Protein AF-A0A917AGS8-F1 (afdb_monomer)

Organism: NCBI:txid1387277

Foldseek 3Di:
DDQVVLLVVLVVVLLVLLQVLQVVCVVVQWHQDPVSFKIWHQLAVQKIKIKGQDWDRDTPQKTKRAFIKIFMGGNLLQVLCCVLPVGGKGDFFMDGLCLLLVDPPDPDPPSNVLPVQRIQIEGCDDDPPADVVNRYHHSVCVSVVVVVSVVVSSVCLVVQFDSPHSLRRLVSQDLDDDVSPNTGDTPQDNLSSNQLSVLLNVPLCSLVVNCVVCVPPQDDSNVVSSVSCNVCSVVSNVSSVVD

Secondary structure (DSSP, 8-state):
--HHHHHHHHHHHHHHHHHHTHHHHHHTT-EE-TTSS-EEEEEETTEEEEEEEEEEE-GGGEEEEEEEEEEEEEHHHHHHHHHHHSS----EEEEEHHHHTT-TT-S-HHHHHHH-SSEEEEESS--TT-SGGGTEEEGGGHHHHHHHHHHHHHHHHHHHS--SSHHHHHHHS-SS--TT-TT---SS-HHHHHHHHHHHTT-TTHHHHHHHH-TTT--HHHHHHHHHHHHHHHHHGGGGGG-

Nearest PDB structures (foldseek):
  2x2f-assembly1_D  TM=1.899E-01  e=6.575E+00  Homo sapiens

Radius of gyration: 19.8 Å; Cα contacts (8 Å, |Δi|>4): 370; chains: 1; bounding box: 48×36×55 Å

pLDDT: mean 77.98, std 14.67, range [43.72, 96.56]

Solvent-accessible surface area (backbone atoms only — not comparable to full-atom values): 13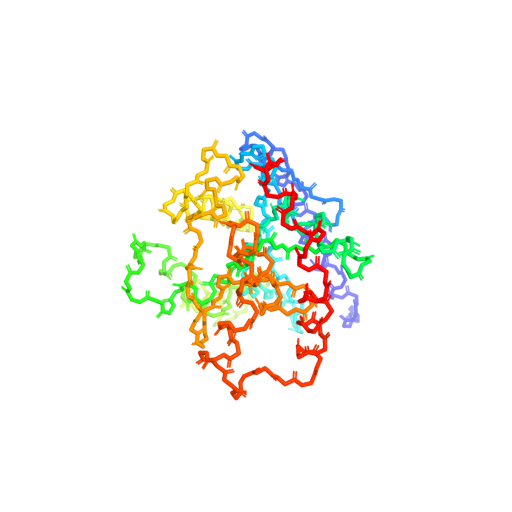338 Å² total; per-residue (Å²): 131,56,75,70,57,54,56,53,48,53,52,50,49,53,37,48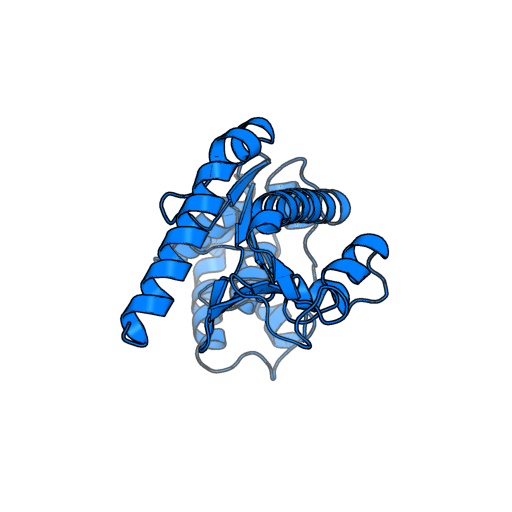,54,47,49,68,40,38,67,64,38,42,78,75,60,31,44,68,39,93,88,37,54,39,36,35,31,74,68,32,75,57,27,33,40,34,41,35,66,36,78,42,83,49,83,93,64,39,33,31,35,38,55,36,34,38,39,28,31,30,51,62,54,21,48,49,36,28,71,75,70,72,42,73,45,59,11,42,28,26,46,41,50,57,58,59,56,72,46,89,83,61,94,44,74,76,60,34,68,76,48,62,52,79,43,44,28,35,30,86,65,97,46,94,95,61,38,68,92,77,34,27,40,55,54,86,50,46,62,58,51,54,51,51,49,54,52,49,54,50,49,52,50,64,73,68,35,42,57,88,33,41,45,45,31,60,65,49,46,79,95,68,86,60,94,83,59,49,63,35,22,38,88,85,36,36,68,51,26,46,30,53,47,38,23,45,71,70,38,77,60,33,60,61,50,53,42,70,77,37,65,89,74,58,51,76,71,56,39,57,53,45,53,54,46,60,76,41,38,82,76,47,41,70,54,29,82,79,72

Sequence (243 aa):
MGHSQRNNHLKTEILAITAATAPRAAEEGWRLRKSGTRFSRDLCPGVTLHVEPRFIFQHQGLICLTAPVAPVESRAVGRVLKQVFGTSGIGPVCHDFNVINADPDRRSPGLKARFDASSVHFIDMEVPGYDDSNGHYQTETLPDYLAELRKTALTVMQEDYDLSSEAAFLRSLPTRRTPGDAYYGNPHTAHVSFAVTRILCGETDAVARLRADHPDWIGGQAAKLLDRLEAAAPEVAPLADGA

Structure (mmCIF, N/CA/C/O backbone):
data_AF-A0A917AGS8-F1
#
_entry.id   AF-A0A917AGS8-F1
#
loop_
_atom_site.group_PDB
_atom_site.id
_atom_site.type_symbol
_atom_site.label_atom_id
_atom_site.label_alt_id
_atom_site.label_comp_id
_atom_site.label_asym_id
_atom_site.label_entity_id
_atom_site.label_seq_id
_atom_site.pdbx_PDB_ins_code
_atom_site.Cartn_x
_atom_site.Cartn_y
_atom_site.Cartn_z
_atom_site.occupancy
_atom_site.B_iso_or_equiv
_atom_site.auth_seq_id
_atom_site.auth_comp_id
_atom_site.auth_asym_id
_atom_site.auth_atom_id
_atom_site.pdbx_PDB_model_num
ATOM 1 N N . MET A 1 1 ? 29.054 -19.445 -17.769 1.00 52.00 1 MET A N 1
ATOM 2 C CA . MET A 1 1 ? 28.645 -18.739 -16.531 1.00 52.00 1 MET A CA 1
ATOM 3 C C . MET A 1 1 ? 27.846 -19.691 -15.656 1.00 52.00 1 MET A C 1
ATOM 5 O O . MET A 1 1 ? 26.980 -20.379 -16.183 1.00 52.00 1 MET A O 1
ATOM 9 N N . GLY A 1 2 ? 28.144 -19.769 -14.357 1.00 57.72 2 GLY A N 1
ATOM 10 C CA . GLY A 1 2 ? 27.372 -20.598 -13.420 1.00 57.72 2 GLY A CA 1
ATOM 11 C C . GLY A 1 2 ? 25.960 -20.042 -13.178 1.00 57.72 2 GLY A C 1
ATOM 12 O O . GLY A 1 2 ? 25.721 -18.852 -13.372 1.00 57.72 2 GLY A O 1
ATOM 13 N N . HIS A 1 3 ? 25.022 -20.882 -12.726 1.00 55.16 3 HIS A N 1
ATOM 14 C CA . HIS A 1 3 ? 23.608 -20.506 -12.526 1.00 55.16 3 HIS A CA 1
ATOM 15 C C . HIS A 1 3 ? 23.432 -19.306 -11.575 1.00 55.16 3 HIS A C 1
ATOM 17 O O . HIS A 1 3 ? 22.676 -18.382 -11.861 1.00 55.16 3 HIS A O 1
ATOM 23 N N . SER A 1 4 ? 24.199 -19.278 -10.482 1.00 59.97 4 SER A N 1
ATOM 24 C CA . SER A 1 4 ? 24.205 -18.177 -9.507 1.00 59.97 4 SER A CA 1
ATOM 25 C C . SER A 1 4 ? 24.721 -16.855 -10.101 1.00 59.97 4 SER A C 1
ATOM 27 O O . SER A 1 4 ? 24.203 -15.782 -9.798 1.00 59.97 4 SER A O 1
ATOM 29 N N . GLN A 1 5 ? 25.693 -16.915 -11.018 1.00 63.84 5 GLN A N 1
ATOM 30 C CA . GLN A 1 5 ? 26.255 -15.719 -11.655 1.00 63.84 5 GLN A CA 1
ATOM 31 C C . GLN A 1 5 ? 25.260 -15.050 -12.614 1.00 63.84 5 GLN A C 1
ATOM 33 O O . GLN A 1 5 ? 25.188 -13.825 -12.638 1.00 63.84 5 GLN A O 1
ATOM 38 N N . ARG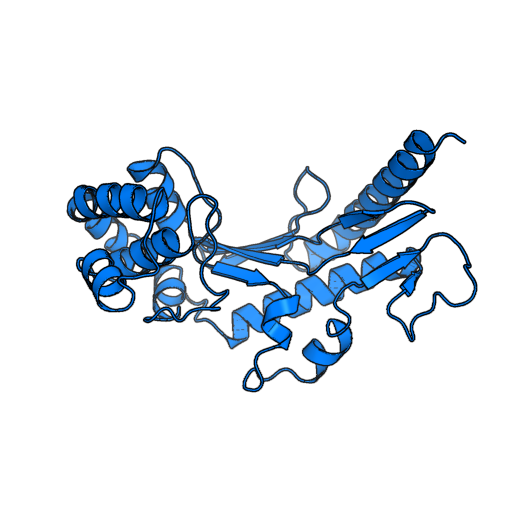 A 1 6 ? 24.459 -15.833 -13.352 1.00 64.88 6 ARG A N 1
ATOM 39 C CA . ARG A 1 6 ? 23.447 -15.301 -14.284 1.00 64.88 6 ARG A CA 1
ATOM 40 C C . ARG A 1 6 ? 22.292 -14.607 -13.547 1.00 64.88 6 ARG A C 1
ATOM 42 O O . ARG A 1 6 ? 21.919 -13.501 -13.917 1.00 64.88 6 ARG A O 1
ATOM 49 N N . ASN A 1 7 ? 21.798 -15.187 -12.451 1.00 66.56 7 ASN A N 1
ATOM 50 C CA . ASN A 1 7 ? 20.740 -14.561 -11.645 1.00 66.56 7 ASN A CA 1
ATOM 51 C C . ASN A 1 7 ? 21.203 -13.258 -10.973 1.00 66.56 7 ASN A C 1
ATOM 53 O O . ASN A 1 7 ? 20.442 -12.295 -10.888 1.00 66.56 7 ASN A O 1
ATOM 57 N N . ASN A 1 8 ? 22.456 -13.206 -10.512 1.00 72.12 8 ASN A N 1
ATOM 58 C CA . ASN A 1 8 ? 23.020 -11.987 -9.931 1.00 72.12 8 ASN A CA 1
ATOM 59 C C . ASN A 1 8 ? 23.182 -10.866 -10.967 1.00 72.12 8 ASN A C 1
ATOM 61 O O . ASN A 1 8 ? 22.979 -9.700 -10.628 1.00 72.12 8 ASN A O 1
ATOM 65 N N . HIS A 1 9 ? 23.516 -11.210 -12.213 1.00 72.62 9 HIS A N 1
ATOM 66 C CA . HIS A 1 9 ? 23.618 -10.244 -13.304 1.00 72.62 9 HIS A CA 1
ATOM 67 C C . HIS A 1 9 ? 22.263 -9.589 -13.602 1.00 72.62 9 HIS A C 1
ATOM 69 O O . HIS A 1 9 ? 22.144 -8.374 -13.476 1.00 72.62 9 HIS A O 1
ATOM 75 N N . LEU A 1 10 ? 21.224 -10.396 -13.828 1.00 70.75 10 LEU A N 1
ATOM 76 C CA . LEU A 1 10 ? 19.862 -9.920 -14.109 1.00 70.75 10 LEU A CA 1
ATOM 77 C C . LEU A 1 10 ? 19.273 -9.094 -12.966 1.00 70.75 10 LEU A C 1
ATOM 79 O O . LEU A 1 10 ? 18.648 -8.059 -13.176 1.00 70.75 10 LEU A O 1
ATOM 83 N N . LYS A 1 11 ? 19.515 -9.507 -11.717 1.00 77.44 11 LYS A N 1
ATOM 84 C CA . LYS A 1 11 ? 19.134 -8.700 -10.554 1.00 77.44 11 LYS A CA 1
ATOM 85 C C . LYS A 1 11 ? 19.811 -7.332 -10.568 1.00 77.44 11 LYS A C 1
ATOM 87 O O . LYS A 1 11 ? 19.173 -6.337 -10.240 1.00 77.44 11 LYS A O 1
ATOM 92 N N . THR A 1 12 ? 21.096 -7.285 -10.904 1.00 80.31 12 THR A N 1
ATOM 93 C CA . THR A 1 12 ? 21.855 -6.029 -10.956 1.00 80.31 12 THR A CA 1
ATOM 94 C C . THR A 1 12 ? 21.321 -5.121 -12.056 1.00 80.31 12 THR A C 1
ATOM 96 O O . THR A 1 12 ? 21.114 -3.937 -11.811 1.00 80.31 12 THR A O 1
ATOM 99 N N . GLU A 1 13 ? 21.037 -5.680 -13.227 1.00 79.75 13 GLU A N 1
ATOM 100 C CA . GLU A 1 13 ? 20.476 -4.958 -14.365 1.00 79.75 13 GLU A CA 1
ATOM 101 C C . GLU A 1 13 ? 19.093 -4.376 -14.056 1.00 79.75 13 GLU A C 1
ATOM 103 O O . GLU A 1 13 ? 18.880 -3.181 -14.225 1.00 79.75 13 GLU A O 1
ATOM 108 N N . ILE A 1 14 ? 18.180 -5.165 -13.489 1.00 79.81 14 ILE A N 1
ATOM 109 C CA . ILE A 1 14 ? 16.837 -4.690 -13.125 1.00 79.81 14 ILE A CA 1
ATOM 110 C C . ILE A 1 14 ? 16.883 -3.580 -12.082 1.00 79.81 14 ILE A C 1
ATOM 112 O O . ILE A 1 14 ? 16.142 -2.598 -12.176 1.00 79.81 14 ILE A O 1
ATOM 116 N N . LEU A 1 15 ? 17.763 -3.707 -11.089 1.00 84.00 15 LEU A N 1
ATOM 117 C CA . LEU A 1 15 ? 17.975 -2.645 -10.111 1.00 84.00 15 LEU A CA 1
ATOM 118 C C . LEU A 1 15 ? 18.579 -1.398 -10.766 1.00 84.00 15 LEU A C 1
ATOM 120 O O . LEU A 1 15 ? 18.202 -0.293 -10.385 1.00 84.00 15 LEU A O 1
ATOM 124 N N . ALA A 1 16 ? 19.463 -1.556 -11.754 1.00 86.00 16 ALA A N 1
ATOM 125 C CA . ALA A 1 16 ? 20.036 -0.445 -12.507 1.00 86.00 16 ALA A CA 1
ATOM 126 C C . ALA A 1 16 ? 18.982 0.262 -13.372 1.00 86.00 16 ALA A C 1
ATOM 128 O O . ALA A 1 16 ? 18.874 1.483 -13.292 1.00 86.00 16 ALA A O 1
ATOM 129 N N . ILE A 1 17 ? 18.154 -0.480 -14.115 1.00 85.88 17 ILE A N 1
ATOM 130 C CA . ILE A 1 17 ? 17.040 0.066 -14.906 1.00 85.88 17 ILE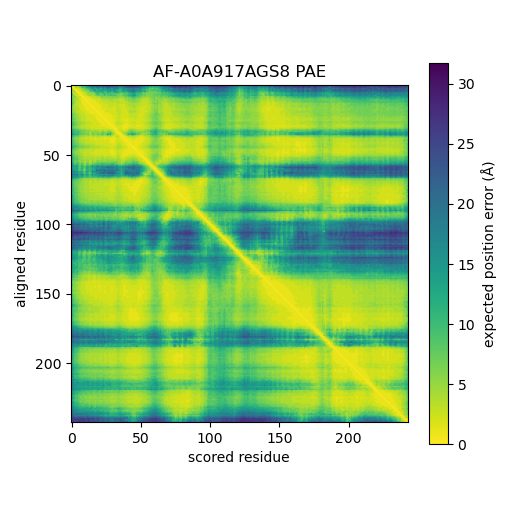 A CA 1
ATOM 131 C C . ILE A 1 17 ? 16.054 0.788 -13.984 1.00 85.88 17 ILE A C 1
ATOM 133 O O . ILE A 1 17 ? 15.714 1.946 -14.221 1.00 85.88 17 ILE A O 1
ATOM 137 N N . THR A 1 18 ? 15.642 0.152 -12.882 1.00 87.81 18 THR A N 1
ATOM 138 C CA . THR A 1 18 ? 14.713 0.765 -11.919 1.00 87.81 18 THR A CA 1
ATOM 139 C C . THR A 1 18 ? 15.307 2.040 -11.320 1.00 87.81 18 THR A C 1
ATOM 141 O O . THR A 1 18 ? 14.628 3.066 -11.269 1.00 87.81 18 THR A O 1
ATOM 144 N N . ALA A 1 19 ? 16.583 2.021 -10.923 1.00 88.69 19 ALA A N 1
ATOM 145 C CA . ALA A 1 19 ? 17.282 3.205 -10.429 1.00 88.69 19 ALA A CA 1
ATOM 146 C C . ALA A 1 19 ? 17.384 4.312 -11.488 1.00 88.69 19 ALA A C 1
ATOM 148 O O . ALA A 1 19 ? 17.202 5.482 -11.156 1.00 88.69 19 ALA A O 1
ATOM 149 N N . ALA A 1 20 ? 17.600 3.959 -12.757 1.00 90.06 20 ALA A N 1
ATOM 150 C CA . ALA A 1 20 ? 17.639 4.909 -13.864 1.00 90.06 20 ALA A CA 1
ATOM 151 C C . ALA A 1 20 ? 16.291 5.618 -14.085 1.00 90.06 20 ALA A C 1
ATOM 153 O O . ALA A 1 20 ? 16.273 6.740 -14.583 1.00 90.06 20 ALA A O 1
ATOM 154 N N . THR A 1 21 ? 15.167 5.033 -13.649 1.00 89.81 21 THR A N 1
ATOM 155 C CA . THR A 1 21 ? 13.855 5.709 -13.688 1.00 89.81 21 THR A CA 1
ATOM 156 C C . THR A 1 21 ? 13.654 6.762 -12.593 1.00 89.81 21 THR A C 1
ATOM 158 O O . THR A 1 21 ? 12.681 7.514 -12.653 1.00 89.81 21 THR A O 1
ATOM 161 N N . ALA A 1 22 ? 14.543 6.846 -11.594 1.00 90.75 22 ALA A N 1
ATOM 162 C CA . ALA A 1 22 ? 14.358 7.717 -10.433 1.00 90.75 22 ALA A CA 1
ATOM 163 C C . ALA A 1 22 ? 14.159 9.209 -10.774 1.00 90.75 22 ALA A C 1
ATOM 165 O O . ALA A 1 22 ? 13.287 9.810 -10.149 1.00 90.75 22 ALA A O 1
ATOM 166 N N . PRO A 1 23 ? 14.878 9.817 -11.744 1.00 94.31 23 PRO A N 1
ATOM 167 C CA . PRO A 1 23 ? 14.649 11.214 -12.120 1.00 94.31 23 PRO A CA 1
ATOM 168 C C . PRO A 1 23 ? 13.228 11.460 -12.645 1.00 94.31 23 PRO A C 1
ATOM 170 O O . PRO A 1 23 ? 12.521 12.309 -12.109 1.00 94.31 23 PRO A O 1
ATOM 173 N N . ARG A 1 24 ? 12.763 10.645 -13.603 1.00 93.00 24 ARG A N 1
ATOM 174 C CA . ARG A 1 24 ? 11.391 10.715 -14.140 1.00 93.00 24 ARG A CA 1
ATOM 175 C C . ARG A 1 24 ? 10.346 10.481 -13.047 1.00 93.00 24 ARG A C 1
ATOM 177 O O . ARG A 1 24 ? 9.364 11.204 -12.949 1.00 93.00 24 ARG A O 1
ATOM 184 N N . ALA A 1 25 ? 10.574 9.496 -12.179 1.00 93.06 25 ALA A N 1
ATOM 185 C CA . ALA A 1 25 ? 9.686 9.240 -11.050 1.00 93.06 25 ALA A CA 1
ATOM 186 C C . ALA A 1 25 ? 9.615 10.449 -10.092 1.00 93.06 25 ALA A C 1
ATOM 188 O O . ALA A 1 25 ? 8.537 10.769 -9.596 1.00 93.06 25 ALA A O 1
ATOM 189 N N . ALA A 1 26 ? 10.731 11.146 -9.859 1.00 95.06 26 ALA A N 1
ATOM 190 C CA . ALA A 1 26 ? 10.774 12.337 -9.012 1.00 95.06 26 ALA A CA 1
ATOM 191 C C . ALA A 1 26 ? 9.993 13.519 -9.605 1.00 95.06 26 ALA A C 1
ATOM 193 O O . ALA A 1 26 ? 9.292 14.203 -8.859 1.00 95.06 26 ALA A O 1
ATOM 194 N N . GLU A 1 27 ? 10.045 13.724 -10.925 1.00 94.88 27 GLU A N 1
ATOM 195 C CA . GLU A 1 27 ? 9.212 14.715 -11.632 1.00 94.88 27 GLU A CA 1
ATOM 196 C C . GLU A 1 27 ? 7.711 14.427 -11.457 1.00 94.88 27 GLU A C 1
ATOM 198 O O . GLU A 1 27 ? 6.902 15.338 -11.296 1.00 94.88 27 GLU A O 1
ATOM 203 N N . GLU A 1 28 ? 7.344 13.147 -11.394 1.00 92.19 28 GLU A N 1
ATOM 204 C CA . GLU A 1 28 ? 5.988 12.668 -11.106 1.00 92.19 28 GLU A CA 1
ATOM 205 C C . GLU A 1 28 ? 5.638 12.694 -9.596 1.00 92.19 28 GLU A C 1
ATOM 207 O O . GLU A 1 28 ? 4.574 12.213 -9.197 1.00 92.19 28 GLU A O 1
ATOM 212 N N . GLY A 1 29 ? 6.515 13.210 -8.727 1.00 95.12 29 GLY A N 1
ATOM 213 C CA . GLY A 1 29 ? 6.303 13.302 -7.276 1.00 95.12 29 GLY A CA 1
ATOM 214 C C . GLY A 1 29 ? 6.570 12.012 -6.491 1.00 95.12 29 GLY A C 1
ATOM 215 O O . GLY A 1 29 ? 6.195 11.913 -5.320 1.00 95.12 29 GLY A O 1
ATOM 216 N N . TRP A 1 30 ? 7.205 11.014 -7.105 1.00 96.56 30 TRP A N 1
ATOM 217 C CA . TRP A 1 30 ? 7.574 9.755 -6.460 1.00 96.56 30 TRP A CA 1
ATOM 218 C C . TRP A 1 30 ? 9.008 9.767 -5.940 1.00 96.56 30 TRP A C 1
ATOM 220 O O . TRP A 1 30 ? 9.922 10.342 -6.521 1.00 96.56 30 TRP A O 1
ATOM 230 N N . ARG A 1 31 ? 9.232 9.040 -4.851 1.00 95.19 31 ARG A N 1
ATOM 231 C CA . ARG A 1 31 ? 10.546 8.821 -4.249 1.00 95.19 31 ARG A CA 1
ATOM 232 C C . ARG A 1 31 ? 10.912 7.351 -4.370 1.00 95.19 31 ARG A C 1
ATOM 234 O O . ARG A 1 31 ? 10.200 6.497 -3.843 1.00 95.19 31 ARG A O 1
ATOM 241 N N . LEU A 1 32 ? 12.031 7.050 -5.023 1.00 92.75 32 LEU A N 1
ATOM 242 C CA . LEU A 1 32 ? 12.577 5.694 -5.051 1.00 92.75 32 LEU A CA 1
ATOM 243 C C . LEU A 1 32 ? 13.318 5.408 -3.736 1.00 92.75 32 LEU A C 1
ATOM 245 O O . LEU A 1 32 ? 14.214 6.147 -3.326 1.00 92.75 32 LEU A O 1
ATOM 249 N N . ARG A 1 33 ? 12.953 4.323 -3.052 1.00 85.75 33 ARG A N 1
ATOM 250 C CA . ARG A 1 33 ? 13.622 3.886 -1.821 1.00 85.75 33 ARG A CA 1
ATOM 251 C C . ARG A 1 33 ? 15.035 3.387 -2.133 1.00 85.75 33 ARG A C 1
ATOM 253 O O . ARG A 1 33 ? 15.261 2.764 -3.163 1.00 85.75 33 ARG A O 1
ATOM 260 N N . LYS A 1 34 ? 15.959 3.518 -1.173 1.00 75.31 34 LYS A N 1
ATOM 261 C CA . LYS A 1 34 ? 17.352 3.028 -1.270 1.00 75.31 34 LYS A CA 1
ATOM 262 C C . LYS A 1 34 ? 17.486 1.548 -1.673 1.00 75.31 34 LYS A C 1
ATOM 264 O O . LYS A 1 34 ? 18.497 1.173 -2.249 1.00 75.31 34 LYS A O 1
ATOM 269 N N . SER A 1 35 ? 16.490 0.708 -1.376 1.00 73.81 35 SER A N 1
ATOM 270 C CA . SER A 1 35 ? 16.482 -0.697 -1.810 1.00 73.81 35 SER A CA 1
ATOM 271 C C . SER A 1 35 ? 16.316 -0.878 -3.326 1.00 73.81 35 SER A C 1
ATOM 273 O O . SER A 1 35 ? 16.485 -1.991 -3.807 1.00 73.81 35 SER A O 1
ATOM 275 N N . GLY A 1 36 ? 15.988 0.186 -4.066 1.00 72.88 36 GLY A N 1
ATOM 276 C CA . GLY A 1 36 ? 16.012 0.224 -5.529 1.00 72.88 36 GLY A CA 1
ATOM 277 C C . GLY A 1 36 ? 14.784 -0.357 -6.220 1.00 72.88 36 GLY A C 1
ATOM 278 O O . GLY A 1 36 ? 14.784 -0.450 -7.436 1.00 72.88 36 GLY A O 1
ATOM 279 N N . THR A 1 37 ? 13.748 -0.747 -5.476 1.00 82.12 37 THR A N 1
ATOM 280 C CA . THR A 1 37 ? 12.547 -1.377 -6.054 1.00 82.12 37 THR A CA 1
ATOM 281 C C . THR A 1 37 ? 11.244 -0.696 -5.663 1.00 82.12 37 THR A C 1
ATOM 283 O O . THR A 1 37 ? 10.282 -0.776 -6.405 1.00 82.12 37 THR A O 1
ATOM 286 N N . ARG A 1 38 ? 11.182 -0.011 -4.518 1.00 89.56 38 ARG A N 1
ATOM 287 C CA . ARG A 1 38 ? 9.936 0.571 -4.001 1.00 89.56 38 ARG A CA 1
ATOM 288 C C . ARG A 1 38 ? 9.849 2.054 -4.318 1.00 89.56 38 ARG A C 1
ATOM 290 O O . ARG A 1 38 ? 10.739 2.804 -3.915 1.00 89.56 38 ARG A O 1
ATOM 297 N N . PHE A 1 39 ? 8.750 2.468 -4.931 1.00 93.75 39 PHE A N 1
ATOM 298 C CA . PHE A 1 39 ? 8.394 3.872 -5.107 1.00 93.75 39 PHE A CA 1
ATOM 299 C C . PHE A 1 39 ? 7.429 4.295 -4.001 1.00 93.75 39 PHE A C 1
ATOM 301 O O . PHE A 1 39 ? 6.576 3.509 -3.599 1.00 93.75 39 PHE A O 1
ATOM 308 N N . SER A 1 40 ? 7.559 5.521 -3.508 1.00 95.12 40 SER A N 1
ATOM 309 C CA . SER A 1 40 ? 6.674 6.080 -2.485 1.00 95.12 40 SER A CA 1
ATOM 310 C C . SER A 1 40 ? 6.229 7.484 -2.865 1.00 95.12 40 SER A C 1
ATOM 312 O O . SER A 1 40 ? 7.050 8.270 -3.336 1.00 95.12 40 SER A O 1
ATOM 314 N N . ARG A 1 41 ? 4.973 7.829 -2.608 1.00 95.75 41 ARG A N 1
ATOM 315 C CA . ARG A 1 41 ? 4.423 9.166 -2.834 1.00 95.75 41 ARG A CA 1
ATOM 316 C C . ARG A 1 41 ? 3.434 9.513 -1.730 1.00 95.75 41 ARG A C 1
ATOM 318 O O . ARG A 1 41 ? 2.616 8.681 -1.352 1.00 95.75 41 ARG A O 1
ATOM 325 N N . ASP A 1 42 ? 3.507 10.741 -1.233 1.00 96.06 42 ASP A N 1
ATOM 326 C CA . ASP A 1 42 ? 2.515 11.241 -0.282 1.00 96.06 42 ASP A CA 1
ATOM 327 C C . ASP A 1 42 ? 1.209 11.507 -1.039 1.00 96.06 42 ASP A C 1
ATOM 329 O O . ASP A 1 42 ? 1.216 12.181 -2.073 1.00 96.06 42 ASP A O 1
ATOM 333 N N . LEU A 1 43 ? 0.106 10.942 -0.549 1.00 94.69 43 LEU A N 1
ATOM 334 C CA . LEU A 1 43 ? -1.230 11.191 -1.096 1.00 94.69 43 LEU A CA 1
ATOM 335 C C . LEU A 1 43 ? -1.849 12.427 -0.444 1.00 94.69 43 LEU A C 1
ATOM 337 O O . LEU A 1 43 ? -2.388 13.292 -1.127 1.00 94.69 43 LEU A O 1
ATOM 341 N N . CYS A 1 44 ? -1.709 12.519 0.877 1.00 94.81 44 CYS A N 1
ATOM 342 C CA . CYS A 1 44 ? -2.074 13.658 1.709 1.00 94.81 44 CYS A CA 1
ATOM 343 C C . CYS A 1 44 ? -1.213 13.639 2.991 1.00 94.81 44 CYS A C 1
ATOM 345 O O . CYS A 1 44 ? -0.466 12.677 3.213 1.00 94.81 44 CYS A O 1
ATOM 347 N N . PRO A 1 45 ? -1.248 14.680 3.844 1.00 93.56 45 PRO A N 1
ATOM 348 C CA . PRO A 1 45 ? -0.496 14.673 5.095 1.00 93.56 45 PRO A CA 1
ATOM 349 C C . PRO A 1 45 ? -0.822 13.436 5.942 1.00 93.56 45 PRO A C 1
ATOM 351 O O . PRO A 1 45 ? -1.970 13.221 6.303 1.00 93.56 45 PRO A O 1
ATOM 354 N N . GLY A 1 46 ? 0.196 12.628 6.255 1.00 92.44 46 GLY A N 1
ATOM 355 C CA . GLY A 1 46 ? 0.041 11.410 7.059 1.00 92.44 46 GLY A CA 1
ATOM 356 C C . GLY A 1 46 ? -0.261 10.135 6.266 1.00 92.44 46 GLY A C 1
ATOM 357 O O . GLY A 1 46 ? -0.121 9.057 6.836 1.00 92.44 46 GLY A O 1
ATOM 358 N N . VAL A 1 47 ? -0.571 10.225 4.965 1.00 94.12 47 VAL A N 1
ATOM 359 C CA . VAL A 1 47 ? -0.873 9.062 4.113 1.00 94.12 47 VAL A CA 1
ATOM 360 C C . VAL A 1 47 ? 0.134 8.941 2.972 1.00 94.12 47 VAL A C 1
ATOM 362 O O . VAL A 1 47 ? 0.279 9.841 2.144 1.00 94.12 47 VAL A O 1
ATOM 365 N N . THR A 1 48 ? 0.825 7.805 2.904 1.00 94.69 48 THR A N 1
ATOM 366 C CA . THR A 1 48 ? 1.829 7.509 1.871 1.00 94.69 48 THR A CA 1
ATOM 367 C C . THR A 1 48 ? 1.423 6.284 1.065 1.00 94.69 48 THR A C 1
ATOM 369 O O . THR A 1 48 ? 1.247 5.203 1.617 1.00 94.69 48 THR A O 1
ATOM 372 N N . LEU A 1 49 ? 1.336 6.428 -0.255 1.00 93.44 49 LEU A N 1
ATOM 373 C CA . LEU A 1 49 ? 1.230 5.308 -1.183 1.00 93.44 49 LEU A CA 1
ATOM 374 C C . LEU A 1 49 ? 2.622 4.763 -1.486 1.00 93.44 49 LEU A C 1
ATOM 376 O O . LEU A 1 49 ? 3.539 5.509 -1.836 1.00 93.44 49 LEU A O 1
ATOM 380 N N . HIS A 1 50 ? 2.756 3.450 -1.420 1.00 92.50 50 HIS A N 1
ATOM 381 C CA . HIS A 1 50 ? 3.894 2.710 -1.927 1.00 92.50 50 HIS A CA 1
ATOM 382 C C . HIS A 1 50 ? 3.489 1.930 -3.169 1.00 92.50 50 HIS A C 1
ATOM 384 O O . HIS A 1 50 ? 2.364 1.463 -3.283 1.00 92.50 50 HIS A O 1
ATOM 390 N N . VAL A 1 51 ? 4.433 1.750 -4.083 1.00 89.56 51 VAL A N 1
ATOM 391 C CA . VAL A 1 51 ? 4.318 0.832 -5.214 1.00 89.56 51 VAL A CA 1
ATOM 392 C C . VAL A 1 51 ? 5.540 -0.068 -5.192 1.00 89.56 51 VAL A C 1
ATOM 394 O O . VAL A 1 51 ? 6.683 0.402 -5.216 1.00 89.56 51 VAL A O 1
ATOM 397 N N . GLU A 1 52 ? 5.288 -1.368 -5.113 1.00 86.94 52 GLU A N 1
ATOM 398 C CA . GLU A 1 52 ? 6.300 -2.412 -5.030 1.00 86.94 52 GLU A CA 1
ATOM 399 C C . GLU A 1 52 ? 6.150 -3.368 -6.218 1.00 86.94 52 GLU A C 1
ATOM 401 O O . GLU A 1 52 ? 5.362 -4.316 -6.161 1.00 86.94 52 GLU A O 1
ATOM 406 N N . PRO A 1 53 ? 6.929 -3.154 -7.290 1.00 80.69 53 PRO A N 1
ATOM 407 C CA . PRO A 1 53 ? 7.171 -4.170 -8.298 1.00 80.69 53 PRO A CA 1
ATOM 408 C C . PRO A 1 53 ? 7.807 -5.389 -7.615 1.00 80.69 53 PRO A C 1
ATOM 410 O O . PRO A 1 53 ? 8.860 -5.291 -6.970 1.00 80.69 53 PRO A O 1
ATOM 413 N N . ARG A 1 54 ? 7.153 -6.548 -7.707 1.00 76.94 54 ARG A N 1
ATOM 414 C CA . ARG A 1 54 ? 7.620 -7.784 -7.073 1.00 76.94 54 ARG A CA 1
ATOM 415 C C . ARG A 1 54 ? 8.453 -8.600 -8.054 1.00 76.94 54 ARG A C 1
ATOM 417 O O . ARG A 1 54 ? 7.948 -9.454 -8.770 1.00 76.94 54 ARG A O 1
ATOM 424 N N . PHE A 1 55 ? 9.755 -8.337 -8.077 1.00 76.50 55 PHE A N 1
ATOM 425 C CA . PHE A 1 55 ? 10.686 -9.093 -8.914 1.00 76.50 55 PHE A CA 1
ATOM 426 C C . PHE A 1 55 ? 10.976 -10.481 -8.318 1.00 76.50 55 PHE A C 1
ATOM 428 O O . PHE A 1 55 ? 11.514 -10.594 -7.212 1.00 76.50 55 PHE A O 1
ATOM 435 N N . ILE A 1 56 ? 10.661 -11.534 -9.069 1.00 71.19 56 ILE A N 1
ATOM 436 C CA . ILE A 1 56 ? 11.064 -12.920 -8.828 1.00 71.19 56 ILE A CA 1
ATOM 437 C C . ILE A 1 56 ? 12.014 -13.344 -9.948 1.00 71.19 56 ILE A C 1
ATOM 439 O O . ILE A 1 56 ? 11.657 -13.371 -11.122 1.00 71.19 56 ILE A O 1
ATOM 443 N N . PHE A 1 57 ? 13.234 -13.711 -9.571 1.00 69.94 57 PHE A N 1
ATOM 444 C CA . PHE A 1 57 ? 14.265 -14.146 -10.509 1.00 69.94 57 PHE A CA 1
ATOM 445 C C . PHE A 1 57 ? 14.162 -15.660 -10.702 1.00 69.94 57 PHE A C 1
ATOM 447 O O . PHE A 1 57 ? 14.499 -16.420 -9.789 1.00 69.94 57 PHE A O 1
ATOM 454 N N . GLN A 1 58 ? 13.661 -16.094 -11.859 1.00 63.59 58 GLN A N 1
ATOM 455 C CA . GLN A 1 58 ? 13.507 -17.511 -12.184 1.00 63.59 58 GLN A CA 1
ATOM 456 C C . GLN A 1 58 ? 14.708 -18.048 -12.972 1.00 63.59 58 GLN A C 1
ATOM 458 O O . GLN A 1 58 ? 15.583 -17.314 -13.437 1.00 63.59 58 GLN A O 1
ATOM 463 N N . HIS A 1 59 ? 14.789 -19.375 -13.068 1.00 52.94 59 HIS A N 1
ATOM 464 C CA . HIS A 1 59 ? 15.837 -20.041 -13.829 1.00 52.94 59 HIS A CA 1
ATOM 465 C C . HIS A 1 59 ? 15.683 -19.761 -15.341 1.00 52.94 59 HIS A C 1
ATOM 467 O O . HIS A 1 59 ? 14.594 -19.442 -15.796 1.00 52.94 59 HIS A O 1
ATOM 473 N N . GLN A 1 60 ? 16.773 -19.878 -16.111 1.00 57.53 60 GLN A N 1
ATOM 474 C CA . GLN A 1 60 ? 16.868 -19.568 -17.554 1.00 57.53 60 GLN A CA 1
ATOM 475 C C . GLN A 1 60 ? 16.868 -18.087 -17.967 1.00 57.53 60 GLN A C 1
ATOM 477 O O . GLN A 1 60 ? 16.832 -17.810 -19.152 1.00 57.53 60 GLN A O 1
ATOM 482 N N . GLY A 1 61 ? 17.027 -17.136 -17.048 1.00 54.47 61 GLY A N 1
ATOM 483 C CA . GLY A 1 61 ? 17.148 -15.720 -17.419 1.00 54.47 61 GLY A CA 1
ATOM 484 C C . GLY A 1 61 ? 15.818 -14.992 -17.618 1.00 54.47 61 GLY A C 1
ATOM 485 O O . GLY A 1 61 ? 15.780 -13.906 -18.183 1.00 54.47 61 GLY A O 1
ATOM 486 N N . LEU A 1 62 ? 14.744 -15.592 -17.110 1.00 54.44 62 LEU A N 1
ATOM 487 C CA . LEU A 1 62 ? 13.416 -15.004 -17.040 1.00 54.44 62 LEU A CA 1
ATOM 488 C C . LEU A 1 62 ? 13.290 -14.209 -15.731 1.00 54.44 62 LEU A C 1
ATOM 490 O O . LEU A 1 62 ? 13.491 -14.748 -14.634 1.00 54.44 62 LEU A O 1
ATOM 494 N N . ILE A 1 63 ? 12.953 -12.926 -15.831 1.00 61.53 63 ILE A N 1
ATOM 495 C CA . ILE A 1 63 ? 12.574 -12.100 -14.684 1.00 61.53 63 ILE A CA 1
ATOM 496 C C . ILE A 1 63 ? 11.054 -12.071 -14.640 1.00 61.53 63 ILE A C 1
ATOM 498 O O . ILE A 1 63 ? 10.419 -11.475 -15.495 1.00 61.53 63 ILE A O 1
ATOM 502 N N . CYS A 1 64 ? 10.449 -12.673 -13.627 1.00 58.22 64 CYS A N 1
ATOM 503 C CA . CYS A 1 64 ? 9.015 -12.539 -13.417 1.00 58.22 64 CYS A CA 1
ATOM 504 C C . CYS A 1 64 ? 8.775 -11.306 -12.543 1.00 58.22 64 CYS A C 1
ATOM 506 O O . CYS A 1 64 ? 9.170 -11.284 -11.377 1.00 58.22 64 CYS A O 1
ATOM 508 N N . LEU A 1 65 ? 8.102 -10.285 -13.064 1.00 62.22 65 LEU A N 1
ATOM 509 C CA . LEU A 1 65 ? 7.363 -9.355 -12.222 1.00 62.22 65 LEU A CA 1
ATOM 510 C C . LEU A 1 65 ? 6.058 -10.058 -11.846 1.00 62.22 65 LEU A C 1
ATOM 512 O O . LEU A 1 65 ? 5.144 -10.198 -12.658 1.00 62.22 65 LEU A O 1
ATOM 516 N N . THR A 1 66 ? 5.993 -10.583 -10.622 1.00 61.03 66 THR A N 1
ATOM 517 C CA . THR A 1 66 ? 4.701 -11.012 -10.078 1.00 61.03 66 THR A CA 1
ATOM 518 C C . THR A 1 66 ? 3.826 -9.799 -9.808 1.00 61.03 66 THR A C 1
ATOM 520 O O . THR A 1 66 ? 4.304 -8.662 -9.878 1.00 61.03 66 THR A O 1
ATOM 523 N N . ALA A 1 67 ? 2.553 -10.066 -9.494 1.00 67.12 67 ALA A N 1
ATOM 524 C CA . ALA A 1 67 ? 1.568 -9.092 -9.044 1.00 67.12 67 ALA A CA 1
ATOM 525 C C . ALA A 1 67 ? 2.232 -7.951 -8.263 1.00 67.12 67 ALA A C 1
ATOM 527 O O . ALA A 1 67 ? 2.719 -8.176 -7.141 1.00 67.12 67 ALA A O 1
ATOM 528 N N . PRO A 1 68 ? 2.344 -6.744 -8.844 1.00 76.88 68 PRO A N 1
ATOM 529 C CA . PRO A 1 68 ? 2.809 -5.624 -8.065 1.00 76.88 68 PRO A CA 1
ATOM 530 C C . PRO A 1 68 ? 1.829 -5.415 -6.913 1.00 76.88 68 PRO A C 1
ATOM 532 O O . PRO A 1 68 ? 0.644 -5.749 -7.001 1.00 76.88 68 PRO A O 1
ATOM 535 N N . VAL A 1 69 ? 2.335 -4.863 -5.819 1.00 81.62 69 VAL A N 1
ATOM 536 C CA . VAL A 1 69 ? 1.486 -4.474 -4.696 1.00 81.62 69 VAL A CA 1
ATOM 537 C C . VAL A 1 69 ? 1.596 -2.977 -4.467 1.00 81.62 69 VAL A C 1
ATOM 539 O O . VAL A 1 69 ? 2.665 -2.384 -4.642 1.00 81.62 69 VAL A O 1
ATOM 542 N N . ALA A 1 70 ? 0.487 -2.368 -4.069 1.00 86.75 70 ALA A N 1
ATOM 543 C CA . ALA A 1 70 ? 0.381 -0.967 -3.700 1.00 86.75 70 ALA A CA 1
ATOM 544 C C . ALA A 1 70 ? -0.070 -0.832 -2.235 1.00 86.75 70 ALA A C 1
ATOM 546 O O . ALA A 1 70 ? -1.263 -0.672 -1.954 1.00 86.75 70 ALA A O 1
ATOM 547 N N . PRO A 1 71 ? 0.864 -0.955 -1.275 1.00 88.56 71 PRO A N 1
ATOM 548 C CA . PRO A 1 71 ? 0.579 -0.656 0.115 1.00 88.56 71 PRO A CA 1
ATOM 549 C C . PRO A 1 71 ? 0.321 0.832 0.342 1.00 88.56 71 PRO A C 1
ATOM 551 O O . PRO A 1 71 ? 1.019 1.673 -0.218 1.00 88.56 71 PRO A O 1
ATOM 554 N N . VAL A 1 72 ? -0.587 1.156 1.254 1.00 89.62 72 VAL A N 1
ATOM 555 C CA . VAL A 1 72 ? -0.808 2.519 1.742 1.00 89.62 72 VAL A CA 1
ATOM 556 C C . VAL A 1 72 ? -0.505 2.560 3.231 1.00 89.62 72 VAL A C 1
ATOM 558 O O . VAL A 1 72 ? -1.076 1.795 4.008 1.00 89.62 72 VAL A O 1
ATOM 561 N N . GLU A 1 73 ? 0.407 3.442 3.623 1.00 91.25 73 GLU A N 1
ATOM 562 C CA . GLU A 1 73 ? 0.763 3.720 5.010 1.00 91.25 73 GLU A CA 1
ATOM 563 C C . GLU A 1 73 ? -0.039 4.917 5.534 1.00 91.25 73 GLU A C 1
ATOM 565 O O . GLU A 1 73 ? -0.036 5.981 4.921 1.00 91.25 73 GLU A O 1
ATOM 570 N N . SER A 1 74 ? -0.680 4.751 6.690 1.00 92.25 74 SER A N 1
ATOM 571 C CA . SER A 1 74 ? -1.206 5.826 7.533 1.00 92.25 74 SER A CA 1
ATOM 572 C C . SER A 1 74 ? -0.294 6.001 8.743 1.00 92.25 74 SER A C 1
ATOM 574 O O . SER A 1 74 ? 0.008 5.046 9.466 1.00 92.25 74 SER A O 1
ATOM 576 N N . ARG A 1 75 ? 0.105 7.240 9.014 1.00 91.81 75 ARG A N 1
ATOM 577 C CA . ARG A 1 75 ? 0.867 7.632 10.200 1.00 91.81 75 ARG A CA 1
ATOM 578 C C . ARG A 1 75 ? 0.112 7.327 11.492 1.00 91.81 75 ARG A C 1
ATOM 580 O O . ARG A 1 75 ? 0.734 6.887 12.461 1.00 91.81 75 ARG A O 1
ATOM 587 N N . ALA A 1 76 ? -1.193 7.574 11.548 1.00 91.44 76 ALA A N 1
ATOM 588 C CA . ALA A 1 76 ? -2.040 7.255 12.695 1.00 91.44 76 ALA A CA 1
ATOM 589 C C . ALA A 1 76 ? -2.047 5.745 12.967 1.00 91.44 76 ALA A C 1
ATOM 591 O O . ALA A 1 76 ? -1.696 5.325 14.072 1.00 91.44 76 ALA A O 1
ATOM 592 N N . VAL A 1 77 ? -2.309 4.926 11.944 1.00 90.81 77 VAL A N 1
ATOM 593 C CA . VAL A 1 77 ? -2.248 3.458 12.053 1.00 90.81 77 VAL A CA 1
ATOM 594 C C . VAL A 1 77 ? -0.849 3.005 12.475 1.00 90.81 77 VAL A C 1
ATOM 596 O O . VAL A 1 77 ? -0.708 2.236 13.425 1.00 90.81 77 VAL A O 1
ATOM 599 N N . GLY A 1 78 ? 0.206 3.527 11.845 1.00 89.62 78 GLY A N 1
ATOM 600 C CA . GLY A 1 78 ? 1.594 3.205 12.177 1.00 89.62 78 GLY A CA 1
ATOM 601 C C . GLY A 1 78 ? 1.967 3.531 13.629 1.00 89.62 78 GLY A C 1
ATOM 602 O O . GLY A 1 78 ? 2.670 2.744 14.271 1.00 89.62 78 GLY A O 1
ATOM 603 N N . ARG A 1 79 ? 1.466 4.649 14.182 1.00 90.19 79 ARG A N 1
ATOM 604 C CA . ARG A 1 79 ? 1.634 5.012 15.602 1.00 90.19 79 ARG A CA 1
ATOM 605 C C . ARG A 1 79 ? 0.980 3.989 16.522 1.00 90.19 79 ARG A C 1
ATOM 607 O O . ARG A 1 79 ? 1.644 3.518 17.443 1.00 90.19 79 ARG A O 1
ATOM 614 N N . VAL A 1 80 ? -0.266 3.607 16.241 1.00 91.06 80 VAL A N 1
ATOM 615 C CA . VAL A 1 80 ? -0.984 2.593 17.026 1.00 91.06 80 VAL A CA 1
ATOM 616 C C . VAL A 1 80 ? -0.256 1.259 16.973 1.00 91.06 80 VAL A C 1
ATOM 618 O O . VAL A 1 80 ? -0.002 0.660 18.013 1.00 91.06 80 VAL A O 1
ATOM 621 N N . LEU A 1 81 ? 0.160 0.811 15.786 1.00 88.75 81 LEU A N 1
ATOM 622 C CA . LEU A 1 81 ? 0.885 -0.451 15.650 1.00 88.75 81 LEU A CA 1
ATOM 623 C C . LEU A 1 81 ? 2.197 -0.440 16.440 1.00 88.75 81 LEU A C 1
ATOM 625 O O . LEU A 1 81 ? 2.523 -1.412 17.123 1.00 88.75 81 LEU A O 1
ATOM 629 N N . LYS A 1 82 ? 2.926 0.680 16.410 1.00 88.88 82 LYS A N 1
ATOM 630 C CA . LYS A 1 82 ? 4.158 0.836 17.181 1.00 88.88 82 LYS A CA 1
ATOM 631 C C . LYS A 1 82 ? 3.896 0.839 18.686 1.00 88.88 82 LYS A C 1
ATOM 633 O O . LYS A 1 82 ? 4.632 0.176 19.409 1.00 88.88 82 LYS A O 1
ATOM 638 N N . GLN A 1 83 ? 2.877 1.554 19.153 1.00 90.00 83 GLN A N 1
ATOM 639 C CA . GLN A 1 83 ? 2.520 1.622 20.571 1.00 90.00 83 GLN A CA 1
ATOM 640 C C . GLN A 1 83 ? 2.045 0.266 21.092 1.00 90.00 83 GLN A C 1
ATOM 642 O O . GLN A 1 83 ? 2.559 -0.230 22.090 1.00 90.00 83 GLN A O 1
ATOM 647 N N . VAL A 1 84 ? 1.104 -0.359 20.386 1.00 90.62 84 VAL A N 1
ATOM 648 C CA . VAL A 1 84 ? 0.475 -1.600 20.831 1.00 90.62 84 VAL A CA 1
ATOM 649 C C . VAL A 1 84 ? 1.401 -2.782 20.613 1.00 90.62 84 VAL A C 1
ATOM 651 O O . VAL A 1 84 ? 1.519 -3.584 21.524 1.00 90.62 84 VAL A O 1
ATOM 654 N N . PHE A 1 85 ? 2.089 -2.902 19.472 1.00 89.00 85 PHE A N 1
ATOM 655 C CA . PHE A 1 85 ? 2.847 -4.106 19.087 1.00 89.00 85 PHE A CA 1
ATOM 656 C C . PHE A 1 85 ? 4.369 -3.920 19.028 1.00 89.00 85 PHE A C 1
ATOM 658 O O . PHE A 1 85 ? 5.086 -4.877 18.735 1.00 89.00 85 PHE A O 1
ATOM 665 N N . GLY A 1 86 ? 4.890 -2.721 19.295 1.00 87.94 86 GLY A N 1
ATOM 666 C CA . GLY A 1 86 ? 6.330 -2.432 19.269 1.00 87.94 86 GLY A CA 1
ATOM 667 C C . GLY A 1 86 ? 6.936 -2.321 17.866 1.00 87.94 86 GLY A C 1
ATOM 668 O O . GLY A 1 86 ? 8.148 -2.167 17.735 1.00 87.94 86 GLY A O 1
ATOM 669 N N . THR A 1 87 ? 6.127 -2.395 16.807 1.00 82.12 87 THR A N 1
ATOM 670 C CA . THR A 1 87 ? 6.593 -2.357 15.412 1.00 82.12 87 THR A CA 1
ATOM 671 C C . THR A 1 87 ? 5.717 -1.436 14.572 1.00 82.12 87 THR A C 1
ATOM 673 O O . THR A 1 87 ? 4.494 -1.488 14.645 1.00 82.12 87 THR A O 1
ATOM 676 N N . SER A 1 88 ? 6.343 -0.582 13.762 1.00 73.06 88 SER A N 1
ATOM 677 C CA . SER A 1 88 ? 5.642 0.162 12.712 1.00 73.06 88 SER A CA 1
ATOM 678 C 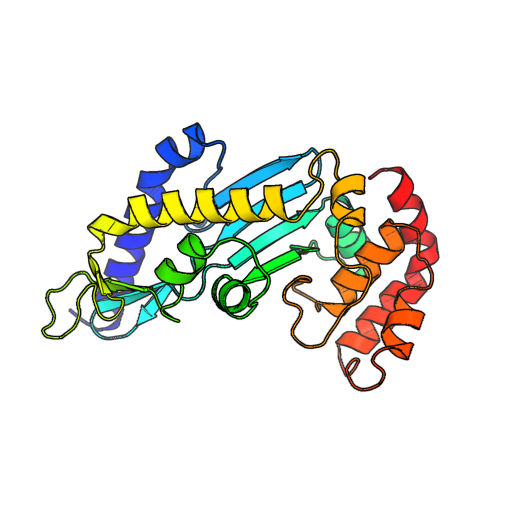C . SER A 1 88 ? 5.283 -0.794 11.574 1.00 73.06 88 SER A C 1
ATOM 680 O O . SER A 1 88 ? 6.144 -1.554 11.125 1.00 73.06 88 SER A O 1
ATOM 682 N N . GLY A 1 89 ? 4.037 -0.760 11.109 1.00 68.94 89 GLY A N 1
ATOM 683 C CA . GLY A 1 89 ? 3.567 -1.573 9.989 1.00 68.94 89 GLY A CA 1
ATOM 684 C C . GLY A 1 89 ? 3.154 -0.721 8.797 1.00 68.94 89 GLY A C 1
ATOM 685 O O . GLY A 1 89 ? 2.772 0.433 8.959 1.00 68.94 89 GLY A O 1
ATOM 686 N N . ILE A 1 90 ? 3.218 -1.326 7.612 1.00 69.38 90 ILE A N 1
ATOM 687 C CA . ILE A 1 90 ? 2.626 -0.786 6.391 1.00 69.38 90 ILE A CA 1
ATOM 688 C C . ILE A 1 90 ? 1.143 -1.170 6.421 1.00 69.38 90 ILE A C 1
ATOM 690 O O . ILE A 1 90 ? 0.823 -2.357 6.499 1.00 69.38 90 ILE A O 1
ATOM 694 N N . GLY A 1 91 ? 0.265 -0.175 6.448 1.00 74.25 91 GLY A N 1
ATOM 695 C CA . GLY A 1 91 ? -1.180 -0.327 6.575 1.00 74.25 91 GLY A CA 1
ATOM 696 C C . GLY A 1 91 ? -1.852 1.043 6.714 1.00 74.25 91 GLY A C 1
ATOM 697 O O . GLY A 1 91 ? -1.178 2.017 7.048 1.00 74.25 91 GLY A O 1
ATOM 698 N N . PRO A 1 92 ? -3.166 1.144 6.484 1.00 78.62 92 PRO A N 1
ATOM 699 C CA . PRO A 1 92 ? -4.114 0.051 6.635 1.00 78.62 92 PRO A CA 1
ATOM 700 C C . PRO A 1 92 ? -4.311 -0.795 5.384 1.00 78.62 92 PRO A C 1
ATOM 702 O O . PRO A 1 92 ? -4.756 -1.925 5.540 1.00 78.62 92 PRO A O 1
ATOM 705 N N . VAL A 1 93 ? -3.951 -0.310 4.192 1.00 82.38 93 VAL A N 1
ATOM 706 C CA . VAL A 1 93 ? -4.346 -0.934 2.920 1.00 82.38 93 VAL A CA 1
ATOM 707 C C . VAL A 1 93 ? -3.180 -1.536 2.150 1.00 82.38 93 VAL A C 1
ATOM 709 O O . VAL A 1 93 ? -2.064 -1.028 2.203 1.00 82.38 93 VAL A O 1
ATOM 712 N N . CYS A 1 94 ? -3.428 -2.634 1.432 1.00 81.81 94 CYS A N 1
ATOM 713 C CA . CYS A 1 94 ? -2.478 -3.197 0.478 1.00 81.81 94 CYS A CA 1
ATOM 714 C C . CYS A 1 94 ? -3.199 -3.741 -0.751 1.00 81.81 94 CYS A C 1
ATOM 716 O O . CYS A 1 94 ? -3.730 -4.843 -0.737 1.00 81.81 94 CYS A O 1
ATOM 718 N N . HIS A 1 95 ? -3.171 -2.979 -1.836 1.00 74.31 95 HIS A N 1
ATOM 719 C CA . HIS A 1 95 ? -3.737 -3.427 -3.097 1.00 74.31 95 HIS A CA 1
ATOM 720 C C . HIS A 1 95 ? -2.808 -4.431 -3.772 1.00 74.31 95 HIS A C 1
ATOM 722 O O . HIS A 1 95 ? -1.677 -4.094 -4.106 1.00 74.31 95 HIS A O 1
ATOM 728 N N . ASP A 1 96 ? -3.285 -5.652 -3.988 1.00 73.25 96 ASP A N 1
ATOM 729 C CA . ASP A 1 96 ? -2.643 -6.605 -4.888 1.00 73.25 96 ASP A CA 1
ATOM 730 C C . ASP A 1 96 ? -3.258 -6.441 -6.283 1.00 73.25 96 ASP A C 1
ATOM 732 O O . ASP A 1 96 ? -4.467 -6.621 -6.460 1.00 73.25 96 ASP A O 1
ATOM 736 N N . PHE A 1 97 ? -2.443 -6.068 -7.272 1.00 67.06 97 PHE A N 1
ATOM 737 C CA . PHE A 1 97 ? -2.937 -5.824 -8.628 1.00 67.06 97 PHE A CA 1
ATOM 738 C C . PHE A 1 97 ? -3.433 -7.093 -9.333 1.00 67.06 97 PHE A C 1
ATOM 740 O O . PHE A 1 97 ? -4.257 -6.970 -10.235 1.00 67.06 97 PHE A O 1
ATOM 747 N N . ASN A 1 98 ? -3.052 -8.299 -8.890 1.00 59.34 98 ASN A N 1
ATOM 748 C CA . ASN A 1 98 ? -3.670 -9.531 -9.394 1.00 59.34 98 ASN A CA 1
ATOM 749 C C . ASN A 1 98 ? -5.095 -9.720 -8.846 1.00 59.34 98 ASN A C 1
ATOM 751 O O . ASN A 1 98 ? -5.929 -10.329 -9.509 1.00 59.34 98 ASN A O 1
ATOM 755 N N . VAL A 1 99 ? -5.389 -9.202 -7.647 1.00 51.50 99 VAL A N 1
ATOM 756 C CA . VAL A 1 99 ? -6.705 -9.337 -6.996 1.00 51.50 99 VAL A CA 1
ATOM 757 C C . VAL A 1 99 ? -7.661 -8.220 -7.418 1.00 51.50 99 VAL A C 1
ATOM 759 O O . VAL A 1 99 ? -8.852 -8.476 -7.572 1.00 51.50 99 VAL A O 1
ATOM 762 N N . ILE A 1 100 ? -7.156 -7.008 -7.690 1.00 50.97 100 ILE A N 1
ATOM 763 C CA . ILE A 1 100 ? -7.955 -5.903 -8.261 1.00 50.97 100 ILE A CA 1
ATOM 764 C C . ILE A 1 100 ? -8.655 -6.336 -9.560 1.00 50.97 100 ILE A C 1
ATOM 766 O O . ILE A 1 100 ? -9.797 -5.948 -9.795 1.00 50.97 100 ILE A O 1
ATOM 770 N N . ASN A 1 101 ? -8.014 -7.184 -10.367 1.00 45.44 101 ASN A N 1
ATOM 771 C CA . ASN A 1 101 ? -8.560 -7.654 -11.643 1.00 45.44 101 ASN A CA 1
ATOM 772 C C . ASN A 1 101 ? -9.729 -8.644 -11.495 1.00 45.44 101 ASN A C 1
ATOM 774 O O . ASN A 1 101 ? -10.539 -8.774 -12.418 1.00 45.44 101 ASN A O 1
ATOM 778 N N . ALA A 1 102 ? -9.860 -9.314 -10.347 1.00 46.09 102 ALA A N 1
ATOM 779 C CA . ALA A 1 102 ? -10.916 -10.295 -10.102 1.00 46.09 102 ALA A CA 1
ATOM 780 C C . ALA A 1 102 ? -12.274 -9.662 -9.740 1.00 46.09 102 ALA A C 1
ATOM 782 O O . ALA A 1 102 ? -13.286 -10.360 -9.768 1.00 46.09 102 ALA A O 1
ATOM 783 N N . ASP A 1 103 ? -12.315 -8.360 -9.443 1.00 51.75 103 ASP A N 1
ATOM 784 C CA . ASP A 1 103 ? -13.544 -7.639 -9.104 1.00 51.75 103 ASP A CA 1
ATOM 785 C C . ASP A 1 103 ? -14.259 -7.147 -10.386 1.00 51.75 103 ASP A C 1
ATOM 787 O O . ASP A 1 103 ? -13.692 -6.347 -11.141 1.00 51.75 103 ASP A O 1
ATOM 791 N N . PRO A 1 104 ? -15.469 -7.646 -10.706 1.00 49.09 104 PRO A N 1
ATOM 792 C CA . PRO A 1 104 ? -16.210 -7.246 -11.901 1.00 49.09 104 PRO A CA 1
ATOM 793 C C . PRO A 1 104 ? -16.793 -5.825 -11.824 1.00 49.09 104 PRO A C 1
ATOM 795 O O . PRO A 1 104 ? -17.083 -5.257 -12.877 1.00 49.09 104 P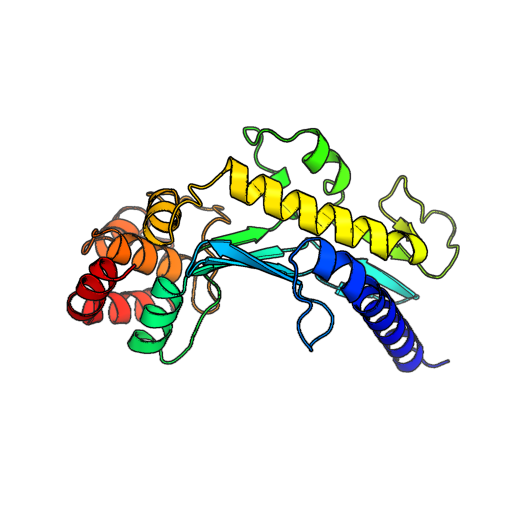RO A O 1
ATOM 798 N N . ASP A 1 105 ? -16.926 -5.238 -10.629 1.00 52.59 105 ASP A N 1
ATOM 799 C CA . ASP A 1 105 ? -17.573 -3.934 -10.423 1.00 52.59 105 ASP A CA 1
ATOM 800 C C . ASP A 1 105 ? -16.577 -2.756 -10.416 1.00 52.59 105 ASP A C 1
ATOM 802 O O . ASP A 1 105 ? -16.977 -1.585 -10.451 1.00 52.59 105 ASP A O 1
ATOM 806 N N . ARG A 1 106 ? -15.265 -3.033 -10.427 1.00 54.22 106 ARG A N 1
ATOM 807 C CA . ARG A 1 106 ? -14.217 -2.003 -10.465 1.00 54.22 106 ARG A CA 1
ATOM 808 C C . ARG A 1 106 ? -14.038 -1.391 -11.859 1.00 54.22 106 ARG A C 1
ATOM 810 O O . ARG A 1 106 ? -13.792 -2.067 -12.858 1.00 54.22 106 ARG A O 1
ATOM 817 N N . ARG A 1 107 ? -14.150 -0.059 -11.914 1.00 46.75 107 ARG A N 1
ATOM 818 C CA . ARG A 1 107 ? -14.375 0.768 -13.118 1.00 46.75 107 ARG A CA 1
ATOM 819 C C . ARG A 1 107 ? -13.145 1.078 -13.975 1.00 46.75 107 ARG A C 1
ATOM 821 O O . ARG A 1 107 ? -13.060 2.159 -14.553 1.00 46.75 107 ARG A O 1
ATOM 828 N N . SER A 1 108 ? -12.225 0.144 -14.166 1.00 49.66 108 SER A N 1
ATOM 829 C CA . SER A 1 108 ? -11.125 0.388 -15.111 1.00 49.66 108 SER A CA 1
ATOM 830 C C . SER A 1 108 ? -10.825 -0.819 -16.009 1.00 49.66 108 SER A C 1
ATOM 832 O O . SER A 1 108 ? -9.792 -1.475 -15.872 1.00 49.66 108 SER A O 1
ATOM 834 N N . PRO A 1 109 ? -11.694 -1.079 -17.013 1.00 43.72 109 PRO A N 1
ATOM 835 C CA . PRO A 1 109 ? -11.515 -2.156 -17.995 1.00 43.72 109 PRO A CA 1
ATOM 836 C C . PRO A 1 109 ? -10.151 -2.130 -18.707 1.00 43.72 109 PRO A C 1
ATOM 838 O O . PRO A 1 109 ? -9.605 -3.178 -19.038 1.00 43.72 109 PRO A O 1
ATOM 841 N N . GLY A 1 110 ? -9.577 -0.938 -18.915 1.00 44.25 110 GLY A N 1
ATOM 842 C CA . GLY A 1 110 ? -8.262 -0.773 -19.546 1.00 44.25 110 GLY A CA 1
ATOM 843 C C . GLY A 1 110 ? -7.075 -1.138 -18.646 1.00 44.25 110 GLY A C 1
ATOM 844 O O . GLY A 1 110 ? -6.051 -1.585 -19.153 1.00 44.25 110 GLY A O 1
ATOM 845 N N . LEU A 1 111 ? -7.216 -0.991 -17.322 1.00 45.44 111 LEU A N 1
ATOM 846 C CA . LEU A 1 111 ? -6.201 -1.410 -16.346 1.00 45.44 111 LEU A CA 1
ATOM 847 C C . LEU A 1 111 ? -6.226 -2.928 -16.157 1.00 45.44 111 LEU A C 1
ATOM 849 O O . LEU A 1 111 ? -5.172 -3.560 -16.109 1.00 45.44 111 LEU A O 1
ATOM 853 N N . LYS A 1 112 ? -7.433 -3.509 -16.170 1.00 44.34 112 LYS A N 1
ATOM 854 C CA . LYS A 1 112 ? -7.670 -4.951 -16.085 1.00 44.34 112 LYS A CA 1
ATOM 855 C C . LYS A 1 112 ? -6.938 -5.728 -17.177 1.00 44.34 112 LYS A C 1
ATOM 857 O O . LYS A 1 112 ? -6.216 -6.658 -16.860 1.00 44.34 112 LYS A O 1
ATOM 862 N N . ALA A 1 113 ? -7.025 -5.290 -18.435 1.00 51.34 113 ALA A N 1
ATOM 863 C CA . ALA A 1 113 ? -6.447 -6.009 -19.576 1.00 51.34 113 ALA A CA 1
ATOM 864 C C . ALA A 1 113 ? -4.907 -6.107 -19.572 1.00 51.34 113 ALA A C 1
ATOM 866 O O . ALA A 1 113 ? -4.355 -7.061 -20.114 1.00 51.34 113 ALA A O 1
ATOM 867 N N . ARG A 1 114 ? -4.193 -5.135 -18.985 1.00 51.00 114 ARG A N 1
ATOM 868 C CA . ARG A 1 114 ? -2.718 -5.075 -19.063 1.00 51.00 114 ARG A CA 1
ATOM 869 C C . ARG A 1 114 ? -2.012 -5.813 -17.923 1.00 51.00 114 ARG A C 1
ATOM 871 O O . ARG A 1 114 ? -0.860 -6.202 -18.081 1.00 51.00 114 ARG A O 1
ATOM 878 N N . PHE A 1 115 ? -2.713 -6.034 -16.811 1.00 52.44 115 PHE A N 1
ATOM 879 C CA . PHE A 1 115 ? -2.243 -6.828 -15.671 1.00 52.44 115 PHE A CA 1
ATOM 880 C C . PHE A 1 115 ? -3.016 -8.159 -15.520 1.00 52.44 115 PHE A C 1
ATOM 882 O O . PHE A 1 115 ? -2.855 -8.841 -14.513 1.00 52.44 115 PHE A O 1
ATOM 889 N N . ASP A 1 116 ? -3.862 -8.526 -16.496 1.00 44.50 116 ASP A N 1
ATOM 890 C CA . ASP A 1 116 ? -4.671 -9.764 -16.505 1.00 44.50 116 ASP A CA 1
ATOM 891 C C . ASP A 1 116 ? -3.808 -11.029 -16.625 1.00 44.50 116 ASP A C 1
ATOM 893 O O . ASP A 1 116 ? -4.173 -12.113 -16.169 1.00 44.50 116 ASP A O 1
ATOM 897 N N . ALA A 1 117 ? -2.617 -10.894 -17.216 1.00 51.91 117 ALA A N 1
ATOM 898 C CA . ALA A 1 117 ? -1.610 -11.935 -17.145 1.00 51.91 117 ALA A CA 1
ATOM 899 C C . ALA A 1 117 ? -1.112 -12.011 -15.698 1.00 51.91 117 ALA A C 1
ATOM 901 O O . ALA A 1 117 ? -0.439 -11.102 -15.215 1.00 51.91 117 ALA A O 1
ATOM 902 N N . SER A 1 118 ? -1.390 -13.129 -15.024 1.00 47.25 118 SER A N 1
ATOM 903 C CA . SER A 1 118 ? -0.992 -13.426 -13.636 1.00 47.25 118 SER A CA 1
ATOM 904 C C . SER A 1 118 ? 0.513 -13.265 -13.339 1.00 47.25 118 SER A C 1
ATOM 906 O O . SER A 1 118 ? 0.934 -13.337 -12.180 1.00 47.25 118 SER A O 1
ATOM 908 N N . SER A 1 119 ? 1.319 -13.048 -14.378 1.00 54.75 119 SER A N 1
ATOM 909 C CA . SER A 1 119 ? 2.751 -12.784 -14.356 1.00 54.75 119 SER A CA 1
ATOM 910 C C . SER A 1 119 ? 3.151 -12.000 -15.611 1.00 54.75 119 SER A C 1
ATOM 912 O O . SER A 1 119 ? 2.938 -12.493 -16.719 1.00 54.75 119 SER A O 1
ATOM 914 N N . VAL A 1 120 ? 3.754 -10.822 -15.438 1.00 60.38 120 VAL A N 1
ATOM 915 C CA . VAL A 1 120 ? 4.450 -10.098 -16.511 1.00 60.38 120 VAL A CA 1
ATOM 916 C C . VAL A 1 120 ? 5.913 -10.512 -16.435 1.00 60.38 120 VAL A C 1
ATOM 918 O O . VAL A 1 120 ? 6.570 -10.311 -15.413 1.00 60.38 120 VAL A O 1
ATOM 921 N N . HIS A 1 121 ? 6.435 -11.119 -17.490 1.00 66.25 121 HIS A N 1
ATOM 922 C CA . HIS A 1 121 ? 7.818 -11.582 -17.528 1.00 66.25 121 HIS A CA 1
ATOM 923 C C . HIS A 1 121 ? 8.653 -10.620 -18.352 1.00 66.25 121 HIS A C 1
ATOM 925 O O . HIS A 1 121 ? 8.278 -10.286 -19.464 1.00 66.25 121 HIS A O 1
ATOM 931 N N . PHE A 1 122 ? 9.789 -10.190 -17.824 1.00 69.50 122 PHE A N 1
ATOM 932 C CA . PHE A 1 122 ? 10.793 -9.446 -18.565 1.00 69.50 122 PHE A CA 1
ATOM 933 C C . PHE A 1 122 ? 11.920 -10.400 -18.945 1.00 69.50 122 PHE A C 1
ATOM 935 O O . PHE A 1 122 ? 12.480 -11.093 -18.088 1.00 69.50 122 PHE A O 1
ATOM 942 N N . ILE A 1 123 ? 12.214 -10.471 -20.234 1.00 64.50 123 ILE A N 1
ATOM 943 C CA . ILE A 1 123 ? 13.198 -11.382 -20.810 1.00 64.50 123 ILE A CA 1
ATOM 944 C C . ILE A 1 123 ? 14.357 -10.578 -21.401 1.00 64.50 123 ILE A C 1
ATOM 946 O O . ILE A 1 123 ? 14.142 -9.531 -22.000 1.00 64.50 123 ILE A O 1
ATOM 950 N N . ASP A 1 124 ? 15.578 -11.070 -21.190 1.00 60.81 124 ASP A N 1
ATOM 951 C CA . ASP A 1 124 ? 16.833 -10.537 -21.761 1.00 60.81 124 ASP A CA 1
ATOM 952 C C . ASP A 1 124 ? 17.398 -11.498 -22.835 1.00 60.81 124 ASP A C 1
ATOM 954 O O . ASP A 1 124 ? 18.585 -11.554 -23.141 1.00 60.81 124 ASP A O 1
ATOM 958 N N . MET A 1 125 ? 16.545 -12.379 -23.363 1.00 62.22 125 MET A N 1
ATOM 959 C CA . MET A 1 125 ? 16.912 -13.344 -24.395 1.00 62.22 125 MET A CA 1
ATOM 960 C C . MET A 1 125 ? 15.725 -13.581 -25.317 1.00 62.22 125 MET A C 1
ATOM 962 O O . MET A 1 125 ? 14.604 -13.776 -24.849 1.00 62.22 125 MET A O 1
ATOM 966 N N . GLU A 1 126 ? 15.982 -13.654 -26.619 1.00 62.38 126 GLU A N 1
ATOM 967 C CA . GLU A 1 126 ? 14.998 -14.139 -27.583 1.00 62.38 126 GLU A CA 1
ATOM 968 C C . GLU A 1 126 ? 14.822 -15.654 -27.411 1.00 62.38 126 GLU A C 1
ATOM 970 O O . GLU A 1 126 ? 15.684 -16.452 -27.792 1.00 62.38 126 GLU A O 1
ATOM 975 N N . VAL A 1 127 ? 13.706 -16.064 -26.805 1.00 63.69 127 VAL A N 1
ATOM 976 C CA . VAL A 1 127 ? 13.333 -17.476 -26.657 1.00 63.69 127 VAL A CA 1
ATOM 977 C C . VAL A 1 127 ? 12.077 -17.732 -27.496 1.00 63.69 127 VAL A C 1
ATOM 979 O O . VAL A 1 127 ? 11.059 -17.080 -27.271 1.00 63.69 127 VAL A O 1
ATOM 982 N N . PRO A 1 128 ? 12.099 -18.670 -28.462 1.00 68.06 128 PRO A N 1
ATOM 983 C CA . PRO A 1 128 ? 10.919 -18.986 -29.262 1.00 68.06 128 PRO A CA 1
ATOM 984 C C . PRO A 1 128 ? 9.718 -19.362 -28.386 1.00 68.06 128 PRO A C 1
ATOM 986 O O . PRO A 1 128 ? 9.832 -20.216 -27.507 1.00 68.06 128 PRO A O 1
ATOM 989 N N . GLY A 1 129 ? 8.568 -18.737 -28.644 1.00 68.94 129 GLY A N 1
ATOM 990 C CA . GLY A 1 129 ? 7.352 -18.933 -27.853 1.00 68.94 129 GLY A CA 1
ATOM 991 C C . GLY A 1 129 ? 7.290 -18.109 -26.565 1.00 68.94 129 GLY A C 1
ATOM 992 O O . GLY A 1 129 ? 6.437 -18.397 -25.736 1.00 68.94 129 GLY A O 1
ATOM 993 N N . TYR A 1 130 ? 8.164 -17.116 -26.383 1.00 68.56 130 TYR A N 1
ATOM 994 C CA . TYR A 1 130 ? 8.110 -16.122 -25.310 1.00 68.56 130 TYR A CA 1
ATOM 995 C C . TYR A 1 130 ? 7.974 -14.739 -25.956 1.00 68.56 130 TYR A C 1
ATOM 997 O O . TYR A 1 130 ? 8.963 -14.172 -26.416 1.00 68.56 130 TYR A O 1
ATOM 1005 N N . ASP A 1 131 ? 6.748 -14.229 -26.042 1.00 70.44 131 ASP A N 1
ATOM 1006 C CA . ASP A 1 131 ? 6.435 -12.960 -26.701 1.00 70.44 131 ASP A CA 1
ATOM 1007 C C . ASP A 1 131 ? 5.329 -12.186 -25.960 1.00 70.44 131 ASP A C 1
ATOM 1009 O O . ASP A 1 131 ? 4.729 -12.665 -24.991 1.00 70.44 131 ASP A O 1
ATOM 1013 N N . ASP A 1 132 ? 5.043 -10.967 -26.415 1.00 69.56 132 ASP A N 1
ATOM 1014 C CA . ASP A 1 132 ? 4.056 -10.096 -25.773 1.00 69.56 132 ASP A CA 1
ATOM 1015 C C . ASP A 1 132 ? 2.659 -10.749 -25.696 1.00 69.56 132 ASP A C 1
ATOM 1017 O O . ASP A 1 132 ? 1.895 -10.470 -24.769 1.00 69.56 132 ASP A O 1
ATOM 1021 N N . SER A 1 133 ? 2.318 -11.658 -26.623 1.00 71.00 133 SER A N 1
ATOM 1022 C CA . SER A 1 133 ? 1.004 -12.318 -26.666 1.00 71.00 133 SER A CA 1
ATOM 1023 C C . SER A 1 133 ? 0.785 -13.315 -25.526 1.00 71.00 133 SER A C 1
ATOM 1025 O O . SER A 1 133 ? -0.360 -13.648 -25.215 1.00 71.00 133 SER A O 1
ATOM 1027 N N . ASN A 1 134 ? 1.858 -13.754 -24.861 1.00 65.56 134 ASN A N 1
ATOM 1028 C CA . ASN A 1 134 ? 1.800 -14.625 -23.689 1.00 65.56 134 ASN A CA 1
ATOM 1029 C C . ASN A 1 134 ? 2.450 -14.017 -22.433 1.00 65.56 134 ASN A C 1
ATOM 1031 O O . ASN A 1 134 ? 2.788 -14.742 -21.495 1.00 65.56 134 ASN A O 1
ATOM 1035 N N . GLY A 1 135 ? 2.564 -12.684 -22.391 1.00 69.19 135 GLY A N 1
ATOM 1036 C CA . GLY A 1 135 ? 2.963 -11.930 -21.202 1.00 69.19 135 GLY A CA 1
ATOM 1037 C C . GLY A 1 135 ? 4.472 -11.822 -20.978 1.00 69.19 135 GLY A C 1
ATOM 1038 O O . GLY A 1 135 ? 4.880 -11.539 -19.849 1.00 69.19 135 GLY A O 1
ATOM 1039 N N . HIS A 1 136 ? 5.289 -12.036 -22.015 1.00 71.88 136 HIS A N 1
ATOM 1040 C CA . HIS A 1 136 ? 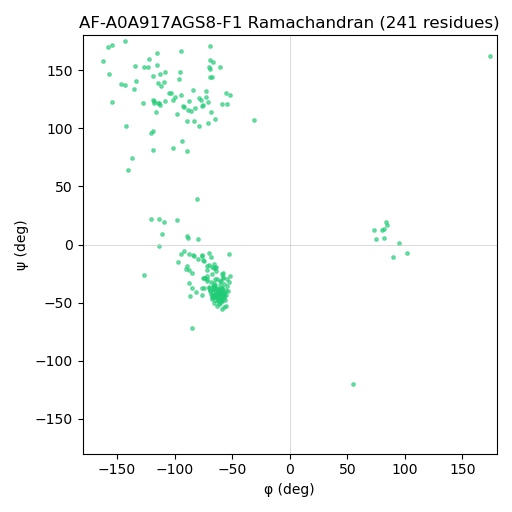6.741 -11.859 -21.968 1.00 71.88 136 HIS A CA 1
ATOM 1041 C C . HIS A 1 136 ? 7.163 -10.623 -22.761 1.00 71.88 136 HIS A C 1
ATOM 1043 O O . HIS A 1 136 ? 6.901 -10.534 -23.950 1.00 71.88 136 HIS A O 1
ATOM 1049 N N . TYR A 1 137 ? 7.858 -9.699 -22.110 1.00 75.06 137 TYR A N 1
ATOM 1050 C CA . TYR A 1 137 ? 8.256 -8.401 -22.642 1.00 75.06 137 TYR A CA 1
ATOM 1051 C C . TYR A 1 137 ? 9.774 -8.234 -22.558 1.00 75.06 137 TYR A C 1
ATOM 1053 O O . TYR A 1 137 ? 10.424 -8.782 -21.670 1.00 75.06 137 TYR A O 1
ATOM 1061 N N . GLN A 1 138 ? 10.367 -7.439 -23.443 1.00 76.19 138 GLN A N 1
ATOM 1062 C CA . GLN A 1 138 ? 11.800 -7.131 -23.362 1.00 76.19 138 GLN A CA 1
ATOM 1063 C C . GLN A 1 138 ? 12.109 -6.248 -22.141 1.00 76.19 138 GLN A C 1
ATOM 1065 O O . GLN A 1 138 ? 11.321 -5.356 -21.807 1.00 76.19 138 GLN A O 1
ATOM 1070 N N . THR A 1 139 ? 13.260 -6.450 -21.487 1.00 76.56 139 THR A N 1
ATOM 1071 C CA . THR A 1 139 ? 13.714 -5.645 -20.325 1.00 76.56 139 THR A CA 1
ATOM 1072 C C . THR A 1 139 ? 13.751 -4.141 -20.611 1.00 76.56 139 THR A C 1
ATOM 1074 O O . THR A 1 139 ? 13.482 -3.341 -19.715 1.00 76.56 139 THR A O 1
ATOM 1077 N N . GLU A 1 140 ? 13.981 -3.746 -21.864 1.00 79.50 140 GLU A N 1
ATOM 1078 C CA . GLU A 1 140 ? 13.953 -2.354 -22.336 1.00 79.50 140 GLU A CA 1
ATOM 1079 C C . GLU A 1 140 ? 12.603 -1.652 -22.119 1.00 79.50 140 GLU A C 1
ATOM 1081 O O . GLU A 1 140 ? 12.555 -0.432 -21.981 1.00 79.50 140 GLU A O 1
ATOM 1086 N N . THR A 1 141 ? 11.502 -2.407 -22.038 1.00 80.69 141 THR A N 1
ATOM 1087 C CA . THR A 1 141 ? 10.151 -1.864 -21.804 1.00 80.69 141 THR A CA 1
ATOM 1088 C C . THR A 1 141 ? 9.851 -1.613 -20.322 1.00 80.69 141 THR A C 1
ATOM 1090 O O . THR A 1 141 ? 8.855 -0.968 -19.977 1.00 80.69 141 THR A O 1
ATOM 1093 N N . LEU A 1 142 ? 10.718 -2.086 -19.418 1.00 82.19 142 LEU A N 1
ATOM 1094 C CA . LEU A 1 142 ? 10.524 -1.977 -17.974 1.00 82.19 142 LEU A CA 1
ATOM 1095 C C . LEU A 1 142 ? 10.346 -0.528 -17.480 1.00 82.19 142 LEU A C 1
ATOM 1097 O O . LEU A 1 142 ? 9.470 -0.315 -16.639 1.00 82.19 142 LEU A O 1
ATOM 1101 N N . PRO A 1 143 ? 11.099 0.486 -17.954 1.00 87.44 143 PRO A N 1
ATOM 1102 C CA . PRO A 1 143 ? 10.888 1.870 -17.533 1.00 87.44 143 PRO A CA 1
ATOM 1103 C C . PRO A 1 143 ? 9.457 2.369 -17.750 1.00 87.44 143 PRO A C 1
ATOM 1105 O O . PRO A 1 143 ? 8.885 3.000 -16.856 1.00 87.44 143 PRO A O 1
ATOM 1108 N N . ASP A 1 144 ? 8.868 2.054 -18.903 1.00 85.25 144 ASP A N 1
ATOM 1109 C CA . ASP A 1 144 ? 7.507 2.467 -19.238 1.00 85.25 144 ASP A CA 1
ATOM 1110 C C . ASP A 1 144 ? 6.468 1.659 -18.464 1.00 85.25 144 ASP A C 1
ATOM 1112 O O . ASP A 1 144 ? 5.504 2.233 -17.956 1.00 85.25 144 ASP A O 1
ATOM 1116 N N . TYR A 1 145 ? 6.705 0.360 -18.259 1.00 83.38 145 TYR A N 1
ATOM 1117 C CA . TYR A 1 145 ? 5.881 -0.454 -17.364 1.00 83.38 145 TYR A CA 1
ATOM 1118 C C . TYR A 1 145 ? 5.843 0.121 -15.940 1.00 83.38 145 TYR A C 1
ATOM 1120 O O . TYR A 1 145 ? 4.772 0.261 -15.350 1.00 83.38 145 TYR A O 1
ATOM 1128 N N . LEU A 1 146 ? 6.997 0.504 -15.383 1.00 86.38 146 LEU A N 1
ATOM 1129 C CA . LEU A 1 146 ? 7.076 1.099 -14.046 1.00 86.38 146 LEU A CA 1
ATOM 1130 C C . LEU A 1 146 ? 6.350 2.449 -13.974 1.00 86.38 146 LEU A C 1
ATOM 1132 O O . LEU A 1 146 ? 5.734 2.747 -12.950 1.00 86.38 146 LEU A O 1
ATOM 1136 N N . ALA A 1 147 ? 6.417 3.266 -15.029 1.00 88.81 147 ALA A N 1
ATOM 1137 C CA . ALA A 1 147 ? 5.689 4.532 -15.102 1.00 88.81 147 ALA A CA 1
ATOM 1138 C C . ALA A 1 147 ? 4.170 4.318 -15.124 1.00 88.81 147 ALA A C 1
ATOM 1140 O O . ALA A 1 147 ? 3.448 4.922 -14.326 1.00 88.81 147 ALA A O 1
ATOM 1141 N N . GLU A 1 148 ? 3.689 3.403 -15.964 1.00 85.00 148 GLU A N 1
ATOM 1142 C CA . GLU A 1 1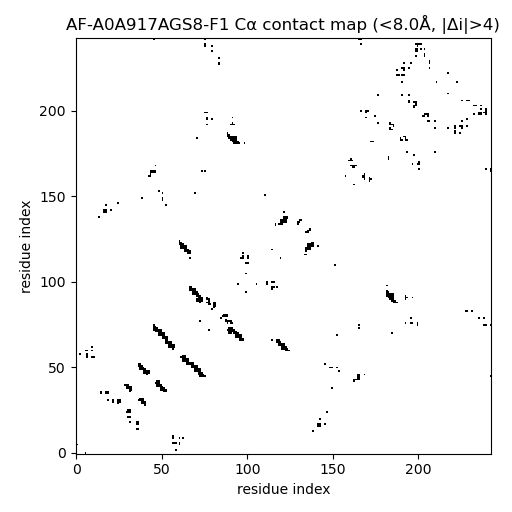48 ? 2.268 3.059 -16.027 1.00 85.00 148 GLU A CA 1
ATOM 1143 C C . GLU A 1 148 ? 1.773 2.425 -14.724 1.00 85.00 148 GLU A C 1
ATOM 1145 O O . GLU A 1 148 ? 0.690 2.771 -14.258 1.00 85.00 148 GLU A O 1
ATOM 1150 N N . LEU A 1 149 ? 2.572 1.577 -14.069 1.00 84.25 149 LEU A N 1
ATOM 1151 C CA . LEU A 1 149 ? 2.227 1.004 -12.767 1.00 84.25 149 LEU A CA 1
ATOM 1152 C C . LEU A 1 149 ? 2.037 2.090 -11.697 1.00 84.25 149 LEU A C 1
ATOM 1154 O O . LEU A 1 149 ? 1.055 2.065 -10.955 1.00 84.25 149 LEU A O 1
ATOM 1158 N N . ARG A 1 150 ? 2.950 3.068 -11.620 1.00 90.50 150 ARG A N 1
ATOM 1159 C CA . ARG A 1 150 ? 2.829 4.198 -10.683 1.00 90.50 150 ARG A CA 1
ATOM 1160 C C . ARG A 1 150 ? 1.570 5.017 -10.951 1.00 90.50 150 ARG A C 1
ATOM 1162 O O . ARG A 1 150 ? 0.826 5.319 -10.020 1.00 90.50 150 ARG A O 1
ATOM 1169 N N . LYS A 1 151 ? 1.322 5.356 -12.217 1.00 88.81 151 LYS A N 1
ATOM 1170 C CA . LYS A 1 151 ? 0.133 6.104 -12.643 1.00 88.81 151 LYS A CA 1
ATOM 1171 C C . LYS A 1 151 ? -1.151 5.353 -12.291 1.00 88.81 151 LYS A C 1
ATOM 1173 O O . LYS A 1 151 ? -2.035 5.928 -11.670 1.00 88.81 151 LYS A O 1
ATOM 1178 N N . THR A 1 152 ? -1.197 4.064 -12.611 1.00 83.06 152 THR A N 1
ATOM 1179 C CA . THR A 1 152 ? -2.306 3.156 -12.302 1.00 83.06 152 THR A CA 1
ATOM 1180 C C . THR A 1 152 ? -2.611 3.138 -10.812 1.00 83.06 152 THR A C 1
ATOM 1182 O O . THR A 1 152 ? -3.747 3.376 -10.412 1.00 83.06 152 THR A O 1
ATOM 1185 N N . ALA A 1 153 ? -1.595 2.896 -9.979 1.00 85.19 153 ALA A N 1
ATOM 1186 C CA . ALA A 1 153 ? -1.771 2.844 -8.535 1.00 85.19 153 ALA A CA 1
ATOM 1187 C C . ALA A 1 153 ? -2.328 4.155 -7.982 1.00 85.19 153 ALA A C 1
ATOM 1189 O O . ALA A 1 153 ? -3.233 4.136 -7.154 1.00 85.19 153 ALA A O 1
ATOM 1190 N N . LEU A 1 154 ? -1.824 5.289 -8.471 1.00 88.50 154 LEU A N 1
ATOM 1191 C CA . LEU A 1 154 ? -2.320 6.595 -8.063 1.00 88.50 154 LEU A CA 1
ATOM 1192 C C . LEU A 1 154 ? -3.782 6.812 -8.472 1.00 88.50 154 LEU A C 1
ATOM 1194 O O . LEU A 1 154 ? -4.562 7.269 -7.642 1.00 88.50 154 LEU A O 1
ATOM 1198 N N . THR A 1 155 ? -4.153 6.465 -9.707 1.00 85.31 155 THR A N 1
ATOM 1199 C CA . THR A 1 155 ? -5.537 6.574 -10.190 1.00 85.31 155 THR A CA 1
ATOM 1200 C C . THR A 1 155 ? -6.488 5.752 -9.329 1.00 85.31 155 THR A C 1
ATOM 1202 O O . THR A 1 155 ? -7.473 6.303 -8.852 1.00 85.31 155 THR A O 1
ATOM 1205 N N . VAL A 1 156 ? -6.152 4.491 -9.030 1.00 80.88 156 VAL A N 1
ATOM 1206 C CA . VAL A 1 156 ? -6.975 3.648 -8.143 1.00 80.88 156 VAL A CA 1
ATOM 1207 C C . VAL A 1 156 ? -7.155 4.312 -6.776 1.00 80.88 156 VAL A C 1
ATOM 1209 O O . VAL A 1 156 ? -8.267 4.361 -6.266 1.00 80.88 156 VAL A O 1
ATOM 1212 N N . MET A 1 157 ? -6.094 4.882 -6.189 1.00 85.94 157 MET A N 1
ATOM 1213 C CA . MET A 1 157 ? -6.216 5.527 -4.874 1.00 85.94 157 MET A CA 1
ATOM 1214 C C . MET A 1 157 ? -7.106 6.773 -4.912 1.00 85.94 157 MET A C 1
ATOM 1216 O O . MET A 1 157 ? -7.800 7.050 -3.941 1.00 85.94 157 MET A O 1
ATOM 1220 N N . GLN A 1 158 ? -7.056 7.539 -6.003 1.00 86.75 158 GLN A N 1
ATOM 1221 C CA . GLN A 1 158 ? -7.849 8.758 -6.181 1.00 86.75 158 GLN A CA 1
ATOM 1222 C C . GLN A 1 158 ? -9.323 8.472 -6.485 1.00 86.75 158 GLN A C 1
ATOM 1224 O O . GLN A 1 158 ? -10.173 9.300 -6.171 1.00 86.75 158 GLN A O 1
ATOM 1229 N N . GLU A 1 159 ? -9.618 7.337 -7.116 1.00 83.88 159 GLU A N 1
ATOM 1230 C CA . GLU A 1 159 ? -10.983 6.905 -7.424 1.00 83.88 159 GLU A CA 1
ATOM 1231 C C . GLU A 1 159 ? -11.664 6.249 -6.218 1.00 83.88 159 GLU A C 1
ATOM 1233 O O . GLU A 1 159 ? -12.843 6.507 -5.971 1.00 83.88 159 GLU A O 1
ATOM 1238 N N . ASP A 1 160 ? -10.927 5.430 -5.462 1.00 80.25 160 ASP A N 1
ATOM 1239 C CA . ASP A 1 160 ? -11.498 4.592 -4.404 1.00 80.25 160 ASP A CA 1
ATOM 1240 C C . ASP A 1 160 ? -11.593 5.303 -3.040 1.00 80.25 160 ASP A C 1
ATOM 1242 O O . ASP A 1 160 ? -12.393 4.886 -2.199 1.00 80.25 160 ASP A O 1
ATOM 1246 N N . TYR A 1 161 ? -10.798 6.354 -2.790 1.00 87.25 161 TYR A N 1
ATOM 1247 C CA . TYR A 1 161 ? -10.642 6.926 -1.445 1.00 87.25 161 TYR A CA 1
ATOM 1248 C C . TYR A 1 161 ? -10.707 8.453 -1.384 1.00 87.25 161 TYR A C 1
ATOM 1250 O O . TYR A 1 161 ? -10.325 9.168 -2.310 1.00 87.25 161 TYR A O 1
ATOM 1258 N N . ASP A 1 162 ? -11.118 8.964 -0.222 1.00 92.69 162 ASP A N 1
ATOM 1259 C CA . ASP A 1 162 ? -11.059 10.394 0.083 1.00 92.69 162 ASP A CA 1
ATOM 1260 C C . ASP A 1 162 ? -9.657 10.766 0.579 1.00 92.69 162 ASP A C 1
ATOM 1262 O O . ASP A 1 162 ? -9.265 10.456 1.701 1.00 92.69 162 ASP A O 1
ATOM 1266 N N . LEU A 1 163 ? -8.888 11.445 -0.268 1.00 94.56 163 LEU A N 1
ATOM 1267 C CA . LEU A 1 163 ? -7.506 11.834 0.018 1.00 94.56 163 LEU A CA 1
ATOM 1268 C C . LEU A 1 163 ? -7.383 13.286 0.515 1.00 94.56 163 LEU A C 1
ATOM 1270 O O . LEU A 1 163 ? -6.312 13.882 0.413 1.00 94.56 163 LEU A O 1
ATOM 1274 N N . SER A 1 164 ? -8.454 13.890 1.041 1.00 95.31 164 SER A N 1
ATOM 1275 C CA . SER A 1 164 ? -8.418 15.269 1.559 1.00 95.31 164 SER A CA 1
ATOM 1276 C C . SER A 1 164 ? -7.650 15.410 2.882 1.00 95.31 164 SER A C 1
ATOM 1278 O O . SER A 1 164 ? -7.045 16.451 3.144 1.00 95.31 164 SER A O 1
ATOM 1280 N N . SER A 1 165 ? -7.632 14.361 3.706 1.00 95.44 165 SER A N 1
ATOM 1281 C CA . SER A 1 165 ? -6.869 14.266 4.957 1.00 95.44 165 SER A CA 1
ATOM 1282 C C . SER A 1 165 ? -6.648 12.804 5.355 1.00 95.44 165 SER A C 1
ATOM 1284 O O . SER A 1 165 ? -7.252 11.901 4.774 1.00 95.44 165 SER A O 1
ATOM 1286 N N . GLU A 1 166 ? -5.797 12.555 6.353 1.00 94.00 166 GLU A N 1
ATOM 1287 C CA . GLU A 1 166 ? -5.594 11.207 6.891 1.00 94.00 166 GLU A CA 1
ATOM 1288 C C . GLU A 1 166 ? -6.885 10.643 7.510 1.00 94.00 166 GLU A C 1
ATOM 1290 O O . GLU A 1 166 ? -7.281 9.525 7.177 1.00 94.00 166 GLU A O 1
ATOM 1295 N N . ALA A 1 167 ? -7.611 11.421 8.320 1.00 92.94 167 ALA A N 1
ATOM 1296 C CA . ALA A 1 167 ? -8.924 11.019 8.825 1.00 92.94 167 ALA A CA 1
ATOM 1297 C C . ALA A 1 167 ? -9.958 10.736 7.722 1.00 92.94 167 ALA A C 1
ATOM 1299 O O . ALA A 1 167 ? -10.727 9.779 7.842 1.00 92.94 167 ALA A O 1
ATOM 1300 N N . ALA A 1 168 ? -10.013 11.555 6.666 1.00 94.25 168 ALA A N 1
ATOM 1301 C CA . ALA A 1 168 ? -10.938 11.334 5.555 1.00 94.25 168 ALA A CA 1
ATOM 1302 C C . ALA A 1 168 ? -10.614 10.025 4.820 1.00 94.25 168 ALA A C 1
ATOM 1304 O O . ALA A 1 168 ? -11.509 9.204 4.601 1.00 94.25 168 ALA A O 1
ATOM 1305 N N . PHE A 1 169 ? -9.324 9.768 4.584 1.00 93.50 169 PHE A N 1
ATOM 1306 C CA . PHE A 1 169 ? -8.845 8.517 4.004 1.00 93.50 169 PHE A CA 1
ATOM 1307 C C . PHE A 1 169 ? -9.284 7.317 4.843 1.00 93.50 169 PHE A C 1
ATOM 1309 O O . PHE A 1 169 ? -9.959 6.431 4.321 1.00 93.50 169 PHE A O 1
ATOM 1316 N N . LEU A 1 170 ? -9.000 7.309 6.150 1.00 92.00 170 LEU A N 1
ATOM 1317 C CA . LEU A 1 170 ? -9.376 6.199 7.036 1.00 92.00 170 LEU A CA 1
ATOM 1318 C C . LEU A 1 170 ? -10.892 5.948 7.061 1.00 92.00 170 LEU A C 1
ATOM 1320 O O . LEU A 1 170 ? -11.318 4.793 7.086 1.00 92.00 170 LEU A O 1
ATOM 1324 N N . ARG A 1 171 ? -11.711 7.009 7.013 1.00 92.31 171 ARG A N 1
ATOM 1325 C CA . ARG A 1 171 ? -13.180 6.899 6.975 1.00 92.31 171 ARG A CA 1
ATOM 1326 C C . ARG A 1 171 ? -13.716 6.389 5.639 1.00 92.31 171 ARG A C 1
ATOM 1328 O O . ARG A 1 171 ? -14.780 5.777 5.639 1.00 92.31 171 ARG A O 1
ATOM 1335 N N . SER A 1 172 ? -13.000 6.620 4.538 1.00 90.25 172 SER A N 1
ATOM 1336 C CA . SER A 1 172 ? -13.364 6.097 3.214 1.00 90.25 172 SER A CA 1
ATOM 1337 C C . SER A 1 172 ? -13.094 4.595 3.055 1.00 90.25 172 SER A C 1
ATOM 1339 O O . SER A 1 172 ? -13.621 3.970 2.139 1.00 90.25 172 SER A O 1
ATOM 1341 N N . LEU A 1 173 ? -12.315 3.991 3.962 1.00 88.56 173 LEU A N 1
ATOM 1342 C CA . LEU A 1 173 ? -12.019 2.560 3.925 1.00 88.56 173 LEU A CA 1
ATOM 1343 C C . LEU A 1 173 ? -13.245 1.698 4.271 1.00 88.56 173 LEU A C 1
ATOM 1345 O O . LEU A 1 173 ? -14.098 2.126 5.059 1.00 88.56 173 LEU A O 1
ATOM 1349 N N . PRO A 1 174 ? -13.315 0.453 3.754 1.00 83.94 174 PRO A N 1
ATOM 1350 C CA . PRO A 1 174 ? -14.438 -0.442 4.006 1.00 83.94 174 PRO A CA 1
ATOM 1351 C C . PRO A 1 174 ? -14.762 -0.602 5.497 1.00 83.94 174 PRO A C 1
ATOM 1353 O O . PRO A 1 174 ? -13.915 -0.927 6.326 1.00 83.94 174 PRO A O 1
ATOM 1356 N N . THR A 1 175 ? -16.029 -0.398 5.855 1.00 85.56 175 THR A N 1
ATOM 1357 C CA . THR A 1 175 ? -16.506 -0.491 7.249 1.00 85.56 175 THR A CA 1
ATOM 1358 C C . THR A 1 175 ? -16.827 -1.921 7.682 1.00 85.56 175 THR A C 1
ATOM 1360 O O . THR A 1 175 ? -17.079 -2.186 8.859 1.00 85.56 175 THR A O 1
ATOM 1363 N N . ARG A 1 176 ? -16.816 -2.848 6.724 1.00 79.19 176 ARG A N 1
ATOM 1364 C CA . ARG A 1 176 ? -16.964 -4.286 6.914 1.00 79.19 176 ARG A CA 1
ATOM 1365 C C . ARG A 1 176 ? -15.801 -4.979 6.240 1.00 79.19 176 ARG A C 1
ATOM 1367 O O . ARG A 1 176 ? -15.245 -4.466 5.272 1.00 79.19 176 ARG A O 1
ATOM 1374 N N . ARG A 1 177 ? -15.467 -6.155 6.751 1.00 74.69 177 ARG A N 1
ATOM 1375 C CA . ARG A 1 177 ? -14.512 -7.040 6.111 1.00 74.69 177 ARG A CA 1
ATOM 1376 C C . ARG A 1 177 ? -15.259 -8.238 5.552 1.00 74.69 177 ARG A C 1
ATOM 1378 O O . ARG A 1 177 ? -16.178 -8.738 6.181 1.00 74.69 177 ARG A O 1
ATOM 1385 N N . THR A 1 178 ? -14.878 -8.692 4.374 1.00 67.12 178 THR A N 1
ATOM 1386 C CA . THR A 1 178 ? -15.370 -9.933 3.779 1.00 67.12 178 THR A CA 1
ATOM 1387 C C . THR A 1 178 ? -14.184 -10.861 3.487 1.00 67.12 178 THR A C 1
ATOM 1389 O O . THR A 1 178 ? -13.023 -10.421 3.483 1.00 67.12 178 THR A O 1
ATOM 1392 N N . PRO A 1 179 ? -14.409 -12.176 3.335 1.00 58.53 179 PRO A N 1
ATOM 1393 C CA . PRO A 1 179 ? -13.327 -13.100 3.044 1.00 58.53 179 PRO A CA 1
ATOM 1394 C C . PRO A 1 179 ? -12.870 -12.860 1.604 1.00 58.53 179 PRO A C 1
ATOM 1396 O O . PRO A 1 179 ? -13.666 -12.950 0.676 1.00 58.53 179 PRO A O 1
ATOM 1399 N N . GLY A 1 180 ? -11.585 -12.556 1.423 1.00 56.16 180 GLY A N 1
ATOM 1400 C CA . GLY A 1 180 ? -11.022 -12.195 0.117 1.00 56.16 180 GLY A CA 1
ATOM 1401 C C . GLY A 1 180 ? -10.804 -10.694 -0.086 1.00 56.16 180 GLY A C 1
ATOM 1402 O O . GLY A 1 180 ? -10.134 -10.319 -1.044 1.00 56.16 180 GLY A O 1
ATOM 1403 N N . ASP A 1 181 ? -11.261 -9.842 0.839 1.00 58.94 181 ASP A N 1
ATOM 1404 C CA . ASP A 1 181 ? -10.982 -8.407 0.775 1.00 58.94 181 ASP A CA 1
ATOM 1405 C C . ASP A 1 181 ? -9.486 -8.122 0.942 1.00 58.94 181 ASP A C 1
ATOM 1407 O O . ASP A 1 181 ? -8.924 -8.206 2.041 1.00 58.94 181 ASP A O 1
ATOM 1411 N N . ALA A 1 182 ? -8.852 -7.727 -0.163 1.00 55.94 182 ALA A N 1
ATOM 1412 C CA . ALA A 1 182 ? -7.456 -7.295 -0.219 1.00 55.94 182 ALA A CA 1
ATOM 1413 C C . ALA A 1 182 ? -7.218 -5.937 0.470 1.00 55.94 182 ALA A C 1
ATOM 1415 O O . ALA A 1 182 ? -6.081 -5.514 0.639 1.00 55.94 182 ALA A O 1
ATOM 1416 N N . TYR A 1 183 ? -8.276 -5.246 0.903 1.00 61.44 183 TYR A N 1
ATOM 1417 C CA . TYR A 1 183 ? -8.195 -3.873 1.395 1.00 61.44 183 TYR A CA 1
ATOM 1418 C C . TYR A 1 183 ? -7.377 -3.693 2.659 1.00 61.44 183 TYR A C 1
ATOM 1420 O O . TYR A 1 183 ? -6.988 -2.570 2.923 1.00 61.44 183 TYR A O 1
ATOM 1428 N N . TYR A 1 184 ? -7.113 -4.736 3.448 1.00 65.75 184 TYR A N 1
ATOM 1429 C CA . TYR A 1 184 ? -6.349 -4.579 4.681 1.00 65.75 184 TYR A CA 1
ATOM 1430 C C . TYR A 1 184 ? -5.033 -5.346 4.641 1.00 65.75 184 TYR A C 1
ATOM 1432 O O . TYR A 1 184 ? -5.011 -6.574 4.644 1.00 65.75 184 TYR A O 1
ATOM 1440 N N . GLY A 1 185 ? -3.922 -4.608 4.646 1.00 64.25 185 GLY A N 1
ATOM 1441 C CA . GLY A 1 185 ? -2.562 -5.142 4.695 1.00 64.25 185 GLY A CA 1
ATOM 1442 C C . GLY A 1 185 ? -1.887 -4.821 6.027 1.00 64.25 185 GLY A C 1
ATOM 1443 O O . GLY A 1 185 ? -2.014 -3.710 6.541 1.00 64.25 185 GLY A O 1
ATOM 1444 N N . ASN A 1 186 ? -1.194 -5.798 6.616 1.00 64.19 186 ASN A N 1
ATOM 1445 C CA . ASN A 1 186 ? -0.316 -5.601 7.774 1.00 64.19 186 ASN A CA 1
ATOM 1446 C C . ASN A 1 186 ? 0.726 -6.729 7.844 1.00 64.19 186 ASN A C 1
ATOM 1448 O O . ASN A 1 186 ? 0.359 -7.873 7.567 1.00 64.19 186 ASN A O 1
ATOM 1452 N N . PRO A 1 187 ? 1.963 -6.476 8.316 1.00 57.84 187 PRO A N 1
ATOM 1453 C CA . PRO A 1 187 ? 2.878 -7.546 8.725 1.00 57.84 187 PRO A CA 1
ATOM 1454 C C . PRO A 1 187 ? 2.326 -8.467 9.829 1.00 57.84 187 PRO A C 1
ATOM 1456 O O . PRO A 1 187 ? 2.769 -9.605 9.936 1.00 57.84 187 PRO A O 1
ATOM 1459 N N . HIS A 1 188 ? 1.380 -7.991 10.648 1.00 63.59 188 HIS A N 1
ATOM 1460 C CA . HIS A 1 188 ? 0.765 -8.763 11.730 1.00 63.59 188 HIS A CA 1
ATOM 1461 C C . HIS A 1 188 ? -0.403 -9.609 11.227 1.00 63.59 188 HIS A C 1
ATOM 1463 O O . HIS A 1 188 ? -0.267 -10.821 11.137 1.00 63.59 188 HIS A O 1
ATOM 1469 N N . THR A 1 189 ? -1.537 -8.985 10.884 1.00 75.81 189 THR A N 1
ATOM 1470 C CA . THR A 1 189 ? -2.636 -9.573 10.095 1.00 75.81 189 THR A CA 1
ATOM 1471 C C . THR A 1 189 ? -3.539 -8.465 9.536 1.00 75.81 189 THR A C 1
ATOM 1473 O O . THR A 1 189 ? -3.646 -7.385 10.121 1.00 75.81 189 THR A O 1
ATOM 1476 N N . ALA A 1 190 ? -4.279 -8.755 8.467 1.00 81.00 190 ALA A N 1
ATOM 1477 C CA . ALA A 1 190 ? -5.338 -7.885 7.951 1.00 81.00 190 ALA A CA 1
ATOM 1478 C C . ALA A 1 190 ? -6.447 -7.580 8.989 1.00 81.00 190 ALA A C 1
ATOM 1480 O O . ALA A 1 190 ? -7.029 -6.498 8.971 1.00 81.00 190 ALA A O 1
ATOM 1481 N N . HIS A 1 191 ? -6.703 -8.493 9.941 1.00 86.25 191 HIS A N 1
ATOM 1482 C CA . HIS A 1 191 ? -7.682 -8.291 11.024 1.00 86.25 191 HIS A CA 1
ATOM 1483 C C . HIS A 1 191 ? -7.278 -7.131 11.936 1.00 86.25 191 HIS A C 1
ATOM 1485 O O . HIS A 1 191 ? -8.113 -6.310 12.305 1.00 86.25 191 HIS A O 1
ATOM 1491 N N . VAL A 1 192 ? -5.988 -7.052 12.268 1.00 87.88 192 VAL A N 1
ATOM 1492 C CA . VAL A 1 192 ? -5.448 -5.994 13.126 1.00 87.88 192 VAL A CA 1
ATOM 1493 C C . VAL A 1 192 ? -5.510 -4.643 12.419 1.00 87.88 192 VAL A C 1
ATOM 1495 O O . VAL A 1 192 ? -5.970 -3.684 13.027 1.00 87.88 192 VAL A O 1
ATOM 1498 N N . SER A 1 193 ? -5.115 -4.555 11.141 1.00 87.56 193 SER A N 1
ATOM 1499 C CA . SER A 1 193 ? -5.234 -3.294 10.385 1.00 87.56 193 SER A CA 1
ATOM 1500 C C . SER A 1 193 ? -6.679 -2.811 10.296 1.00 87.56 193 SER A C 1
ATOM 1502 O O . SER A 1 193 ? -6.924 -1.624 10.507 1.00 87.56 193 SER A O 1
ATOM 1504 N N . PHE A 1 194 ? -7.632 -3.714 10.045 1.00 89.31 194 PHE A N 1
ATOM 1505 C CA . PHE A 1 194 ? -9.056 -3.378 10.059 1.00 89.31 194 PHE A CA 1
ATOM 1506 C C . PHE A 1 194 ? -9.481 -2.816 11.420 1.00 89.31 194 PHE A C 1
ATOM 1508 O O . PHE A 1 194 ? -9.969 -1.691 11.494 1.00 89.31 194 PHE A O 1
ATOM 1515 N N . ALA A 1 195 ? -9.240 -3.558 12.504 1.00 90.75 195 ALA A N 1
ATOM 1516 C CA . ALA A 1 195 ? -9.679 -3.158 13.838 1.00 90.75 195 ALA A CA 1
ATOM 1517 C C . ALA A 1 195 ? -9.040 -1.835 14.291 1.00 90.75 195 ALA A C 1
ATOM 1519 O O . ALA A 1 195 ? -9.748 -0.957 14.772 1.00 90.75 195 ALA A O 1
ATOM 1520 N N . VAL A 1 196 ? -7.732 -1.648 14.070 1.00 91.44 196 VAL A N 1
ATOM 1521 C CA . VAL A 1 196 ? -7.040 -0.379 14.365 1.00 91.44 196 VAL A CA 1
ATOM 1522 C C . VAL A 1 196 ? -7.672 0.778 13.596 1.00 91.44 196 VAL A C 1
ATOM 1524 O O . VAL A 1 196 ? -7.932 1.824 14.181 1.00 91.44 196 VAL A O 1
ATOM 1527 N N . THR A 1 197 ? -7.950 0.588 12.304 1.00 91.88 197 THR A N 1
ATOM 1528 C CA . THR A 1 197 ? -8.591 1.611 11.465 1.00 91.88 197 THR A CA 1
ATOM 1529 C C . THR A 1 197 ? -9.956 1.997 12.019 1.00 91.88 197 THR A C 1
ATOM 1531 O O . THR A 1 197 ? -10.229 3.179 12.192 1.00 91.88 197 THR A O 1
ATOM 1534 N N . ARG A 1 198 ? -10.806 1.014 12.343 1.00 92.38 198 ARG A N 1
ATOM 1535 C CA . ARG A 1 198 ? -12.151 1.278 12.873 1.00 92.38 198 ARG A CA 1
ATOM 1536 C C . ARG A 1 198 ? -12.107 1.975 14.235 1.00 92.38 198 ARG A C 1
ATOM 1538 O O . ARG A 1 198 ? -12.836 2.944 14.423 1.00 92.38 198 ARG A O 1
ATOM 1545 N N . ILE A 1 199 ? -11.202 1.570 15.131 1.00 92.00 199 ILE A N 1
ATOM 1546 C CA . ILE A 1 199 ? -10.993 2.243 16.425 1.00 92.00 199 ILE A CA 1
ATOM 1547 C C . ILE A 1 199 ? -10.554 3.698 16.215 1.00 92.00 199 ILE A C 1
ATOM 1549 O O . ILE A 1 199 ? -11.095 4.593 16.857 1.00 92.00 199 ILE A O 1
ATOM 1553 N N . LEU A 1 200 ? -9.630 3.957 15.281 1.00 91.62 200 LEU A N 1
ATOM 1554 C CA . LEU A 1 200 ? -9.221 5.319 14.909 1.00 91.62 200 LEU A CA 1
ATOM 1555 C C . LEU A 1 200 ? -10.352 6.130 14.256 1.00 91.62 200 LEU A C 1
ATOM 1557 O O . LEU A 1 200 ? -10.303 7.353 14.251 1.00 91.62 200 LEU A O 1
ATOM 1561 N N . CYS A 1 201 ? -11.385 5.478 13.726 1.00 91.44 201 CYS A N 1
ATOM 1562 C CA . CYS A 1 201 ? -12.611 6.131 13.267 1.00 91.44 201 CYS A CA 1
ATOM 1563 C C . CYS A 1 201 ? -13.677 6.282 14.371 1.00 91.44 201 CYS A C 1
ATOM 1565 O O . CYS A 1 201 ? -14.782 6.727 14.068 1.00 91.44 201 CYS A O 1
ATOM 1567 N N . GLY A 1 202 ? -13.365 5.937 15.626 1.00 90.19 202 GLY A N 1
ATOM 1568 C CA . GLY A 1 202 ? -14.262 6.063 16.780 1.00 90.19 202 GLY A CA 1
ATOM 1569 C C . GLY A 1 202 ? -15.053 4.797 17.131 1.00 90.19 202 GLY A C 1
ATOM 1570 O O . GLY A 1 202 ? -15.833 4.814 18.080 1.00 90.19 202 GLY A O 1
ATOM 1571 N N . GLU A 1 203 ? -14.860 3.687 16.415 1.00 91.00 203 GLU A N 1
ATOM 1572 C CA . GLU A 1 203 ? -15.542 2.415 16.691 1.00 91.00 203 GLU A CA 1
ATOM 1573 C C . GLU A 1 203 ? -14.737 1.580 17.691 1.00 91.00 203 GLU A C 1
ATOM 1575 O O . GLU A 1 203 ? -13.979 0.677 17.329 1.00 91.00 203 GLU A O 1
ATOM 1580 N N . THR A 1 204 ? -14.871 1.898 18.977 1.00 88.56 204 THR A N 1
ATOM 1581 C CA . THR A 1 204 ? -14.122 1.233 20.057 1.00 88.56 204 THR A CA 1
ATOM 1582 C C . THR A 1 204 ? -14.481 -0.246 20.232 1.00 88.56 204 THR A C 1
ATOM 1584 O O . THR A 1 204 ? -13.673 -1.012 20.753 1.00 88.56 204 THR A O 1
ATOM 1587 N N . ASP A 1 205 ? -15.646 -0.675 19.743 1.00 89.88 205 ASP A N 1
ATOM 1588 C CA . ASP A 1 205 ? -16.132 -2.057 19.754 1.00 89.88 205 ASP A CA 1
ATOM 1589 C C . ASP A 1 205 ? -15.721 -2.871 18.509 1.00 89.88 205 ASP A C 1
ATOM 1591 O O . ASP A 1 205 ? -16.151 -4.015 18.337 1.00 89.88 205 ASP A O 1
ATOM 1595 N N . ALA A 1 206 ? -14.870 -2.322 17.633 1.00 90.88 206 ALA A N 1
ATOM 1596 C CA . ALA A 1 206 ? -14.529 -2.938 16.350 1.00 90.88 206 ALA A CA 1
ATOM 1597 C C . ALA A 1 206 ? -13.942 -4.354 16.458 1.00 90.88 206 ALA A C 1
ATOM 1599 O O . ALA A 1 206 ? -14.194 -5.187 15.587 1.00 90.88 206 ALA A O 1
ATOM 1600 N N . VAL A 1 207 ? -13.173 -4.654 17.513 1.00 91.56 207 VAL A N 1
ATOM 1601 C CA . VAL A 1 207 ? -12.633 -6.008 17.741 1.00 91.56 207 VAL A CA 1
ATOM 1602 C C . VAL A 1 207 ? -13.760 -6.999 18.040 1.00 91.56 207 VAL A C 1
ATOM 1604 O O . VAL A 1 207 ? -13.794 -8.084 17.453 1.00 91.56 207 VAL A O 1
ATOM 1607 N N . ALA A 1 208 ? -14.700 -6.619 18.908 1.00 91.00 208 ALA A N 1
ATOM 1608 C CA . ALA A 1 208 ? -15.849 -7.446 19.259 1.00 91.00 208 ALA A CA 1
ATOM 1609 C C . ALA A 1 208 ? -16.752 -7.689 18.041 1.00 91.00 208 ALA A C 1
ATOM 1611 O O . ALA A 1 208 ? -17.120 -8.832 17.767 1.00 91.00 208 ALA A O 1
ATOM 1612 N N . ARG A 1 209 ? -17.028 -6.642 17.252 1.00 90.00 209 ARG A N 1
ATOM 1613 C CA . ARG A 1 209 ? -17.792 -6.752 15.999 1.00 90.00 209 ARG A CA 1
ATOM 1614 C C . ARG A 1 209 ? -17.113 -7.665 14.983 1.00 90.00 209 ARG A C 1
ATOM 1616 O O . ARG A 1 209 ? -17.757 -8.564 14.458 1.00 90.00 209 ARG A O 1
ATOM 1623 N N . LEU A 1 210 ? -15.804 -7.511 14.769 1.00 89.31 210 LEU A N 1
ATOM 1624 C CA . LEU A 1 210 ? -15.052 -8.364 13.843 1.00 89.31 210 LEU A CA 1
ATOM 1625 C C . LEU A 1 210 ? -15.127 -9.852 14.233 1.00 89.31 210 LEU A C 1
ATOM 1627 O O . LEU A 1 210 ? -15.213 -10.710 13.357 1.00 89.31 210 LEU A O 1
ATOM 1631 N N . ARG A 1 211 ? -15.104 -10.164 15.537 1.00 89.44 211 ARG A N 1
ATOM 1632 C CA . ARG A 1 211 ? -15.282 -11.533 16.053 1.00 89.44 211 ARG A CA 1
ATOM 1633 C C . ARG A 1 211 ? -16.698 -12.058 15.858 1.00 89.44 211 ARG A C 1
ATOM 1635 O O . ARG A 1 211 ? -16.850 -13.228 15.526 1.00 89.44 211 ARG A O 1
ATOM 1642 N N . ALA A 1 212 ? -17.706 -11.215 16.066 1.00 88.88 212 ALA A N 1
ATOM 1643 C CA . ALA A 1 212 ? -19.103 -11.587 15.875 1.00 88.88 212 ALA A CA 1
ATOM 1644 C C . ALA A 1 212 ? -19.424 -11.869 14.399 1.00 88.88 212 ALA A C 1
ATOM 1646 O O . ALA A 1 212 ? -20.104 -12.848 14.101 1.00 88.88 212 ALA A O 1
ATOM 1647 N N . ASP A 1 213 ? -18.888 -11.056 13.486 1.00 84.94 213 ASP A N 1
ATOM 1648 C CA . ASP A 1 213 ? -19.113 -11.208 12.046 1.00 84.94 213 ASP A CA 1
ATOM 1649 C C . ASP A 1 213 ? -18.378 -12.438 11.475 1.00 84.94 213 ASP A C 1
ATOM 1651 O O . ASP A 1 213 ? -18.857 -13.065 10.526 1.00 84.94 213 ASP A O 1
ATOM 1655 N N . HIS A 1 214 ? -17.221 -12.808 12.048 1.00 82.38 214 HIS A N 1
ATOM 1656 C CA . HIS A 1 214 ? -16.343 -13.863 11.520 1.00 82.38 214 HIS A CA 1
ATOM 1657 C C . HIS A 1 214 ? -15.721 -14.761 12.607 1.00 82.38 214 HIS A C 1
ATOM 1659 O O . HIS A 1 214 ? -14.489 -14.802 12.743 1.00 82.38 214 HIS A O 1
ATOM 1665 N N . PRO A 1 215 ? -16.533 -15.523 13.361 1.00 78.81 215 PRO A N 1
ATOM 1666 C CA . PRO A 1 215 ? -16.048 -16.334 14.481 1.00 78.81 215 PRO A CA 1
ATOM 1667 C C . PRO A 1 215 ? -15.013 -17.388 14.056 1.00 78.81 215 PRO A C 1
ATOM 1669 O O . PRO A 1 215 ? -14.075 -17.666 14.800 1.00 78.81 215 PRO A O 1
ATOM 1672 N N . ASP A 1 216 ? -15.119 -17.906 12.829 1.00 81.69 216 ASP A N 1
ATOM 1673 C CA . ASP A 1 216 ? -14.266 -18.991 12.333 1.00 81.69 216 ASP A CA 1
ATOM 1674 C C . ASP A 1 216 ? -12.952 -18.515 11.686 1.00 81.69 216 ASP A C 1
ATOM 1676 O O . ASP A 1 216 ? -12.090 -19.329 11.355 1.00 81.69 216 ASP A O 1
ATOM 1680 N N . TRP A 1 217 ? -12.767 -17.206 11.468 1.00 74.94 217 TRP A N 1
ATOM 1681 C CA . TRP A 1 217 ? -11.584 -16.683 10.754 1.00 74.94 217 TRP A CA 1
ATOM 1682 C C . TRP A 1 217 ? -10.481 -16.195 11.682 1.00 74.94 217 TRP A C 1
ATOM 1684 O O . TRP A 1 217 ? -9.344 -15.978 11.256 1.00 74.94 217 TRP A O 1
ATOM 1694 N N . ILE A 1 218 ? -10.805 -15.994 12.955 1.00 81.25 218 ILE A N 1
ATOM 1695 C CA . ILE A 1 218 ? -9.909 -15.373 13.922 1.00 81.25 218 ILE A CA 1
ATOM 1696 C C . ILE A 1 218 ? -9.293 -16.465 14.791 1.00 81.25 218 ILE A C 1
ATOM 1698 O O . ILE A 1 218 ? -9.742 -16.753 15.895 1.00 81.25 218 ILE A O 1
ATOM 1702 N N . GLY A 1 219 ? -8.233 -17.080 14.269 1.00 81.62 219 GLY A N 1
ATOM 1703 C CA . GLY A 1 219 ? -7.493 -18.144 14.944 1.00 81.62 219 GLY A CA 1
ATOM 1704 C C . GLY A 1 219 ? -6.049 -17.778 15.287 1.00 81.62 219 GLY A C 1
ATOM 1705 O O . GLY A 1 219 ? -5.465 -16.824 14.764 1.00 81.62 219 GLY A O 1
ATOM 1706 N N . GLY A 1 220 ? -5.446 -18.584 16.164 1.00 86.19 220 GLY A N 1
ATOM 1707 C CA . GLY A 1 220 ? -4.003 -18.601 16.410 1.00 86.19 220 GLY A CA 1
ATOM 1708 C C . GLY A 1 220 ? -3.415 -17.237 16.781 1.00 86.19 220 GLY A C 1
ATOM 1709 O O . GLY A 1 220 ? -3.769 -16.641 17.796 1.00 86.19 220 GLY A O 1
ATOM 1710 N N . GLN A 1 221 ? -2.475 -16.755 15.966 1.00 84.12 221 GLN A N 1
ATOM 1711 C CA . GLN A 1 221 ? -1.780 -15.491 16.211 1.00 84.12 221 GLN A CA 1
ATOM 1712 C C . GLN A 1 221 ? -2.698 -14.269 16.053 1.00 84.12 221 GLN A C 1
ATOM 1714 O O . GLN A 1 221 ? -2.526 -13.291 16.777 1.00 84.12 221 GLN A O 1
ATOM 1719 N N . ALA A 1 222 ? -3.687 -14.323 15.154 1.00 84.44 222 ALA A N 1
ATOM 1720 C CA . ALA A 1 222 ? -4.613 -13.215 14.922 1.00 84.44 222 ALA A CA 1
ATOM 1721 C C . ALA A 1 222 ? -5.444 -12.907 16.176 1.00 84.44 222 ALA A C 1
ATOM 1723 O O . ALA A 1 222 ? -5.548 -11.748 16.570 1.00 84.44 222 ALA A O 1
ATOM 1724 N N . ALA A 1 223 ? -5.965 -13.948 16.836 1.00 88.88 223 ALA A N 1
ATOM 1725 C CA . ALA A 1 223 ? -6.747 -13.817 18.064 1.00 88.88 223 ALA A CA 1
ATOM 1726 C C . ALA A 1 223 ? -5.949 -13.122 19.179 1.00 88.88 223 ALA A C 1
ATOM 1728 O O . ALA A 1 223 ? -6.405 -12.118 19.718 1.00 88.88 223 ALA A O 1
ATOM 1729 N N . LYS A 1 224 ? -4.710 -13.574 19.422 1.00 90.44 224 LYS A N 1
ATOM 1730 C CA . LYS A 1 224 ? -3.812 -13.000 20.443 1.00 90.44 224 LYS A CA 1
ATOM 1731 C C . LYS A 1 224 ? -3.485 -11.528 20.191 1.00 90.44 224 LYS A C 1
ATOM 1733 O O . LYS A 1 224 ? -3.356 -10.741 21.124 1.00 90.44 224 LYS A O 1
ATOM 1738 N N . LEU A 1 225 ? -3.296 -11.155 18.926 1.00 90.00 225 LEU A N 1
ATOM 1739 C CA . LEU A 1 225 ? -3.020 -9.768 18.554 1.00 90.00 225 LEU A CA 1
ATOM 1740 C C . LEU A 1 225 ? -4.249 -8.877 18.753 1.00 90.00 225 LEU A C 1
ATOM 1742 O O . LEU A 1 225 ? -4.102 -7.734 19.177 1.00 90.00 225 LEU A O 1
ATOM 1746 N N . LEU A 1 226 ? -5.445 -9.401 18.480 1.00 91.81 226 LEU A N 1
ATOM 1747 C CA . LEU A 1 226 ? -6.698 -8.696 18.733 1.00 91.81 226 LEU A CA 1
ATOM 1748 C C . LEU A 1 226 ? -6.986 -8.551 20.231 1.00 91.81 226 LEU A C 1
ATOM 1750 O O . LEU A 1 226 ? -7.385 -7.465 20.628 1.00 91.81 226 LEU A O 1
ATOM 1754 N N . ASP A 1 227 ? -6.696 -9.561 21.061 1.00 92.69 227 ASP A N 1
ATOM 1755 C CA . ASP A 1 227 ? -6.794 -9.445 22.530 1.00 92.69 227 ASP A CA 1
ATOM 1756 C C . ASP A 1 227 ? -5.925 -8.293 23.051 1.00 92.69 227 ASP A C 1
ATOM 1758 O O . ASP A 1 227 ? -6.348 -7.474 23.866 1.00 92.69 227 ASP A O 1
ATOM 1762 N N . ARG A 1 228 ? -4.693 -8.197 22.536 1.00 93.00 228 ARG A N 1
ATOM 1763 C CA . ARG A 1 228 ? -3.762 -7.124 22.898 1.00 93.00 228 ARG A CA 1
ATOM 1764 C C . ARG A 1 228 ? -4.253 -5.750 22.439 1.00 93.00 228 ARG A C 1
ATOM 1766 O O . ARG A 1 228 ? -4.059 -4.775 23.158 1.00 93.00 228 ARG A O 1
ATOM 1773 N N . LEU A 1 229 ? -4.861 -5.667 21.255 1.00 92.25 229 LEU A N 1
ATOM 1774 C CA . LEU A 1 229 ? -5.445 -4.425 20.746 1.00 92.25 229 LEU A CA 1
ATOM 1775 C C . LEU A 1 229 ? -6.667 -3.996 21.562 1.00 92.25 229 LEU A C 1
ATOM 1777 O O . LEU A 1 229 ? -6.784 -2.822 21.887 1.00 92.25 229 LEU A O 1
ATOM 1781 N N . GLU A 1 230 ? -7.548 -4.932 21.906 1.00 92.06 230 GLU A N 1
ATOM 1782 C CA . GLU A 1 230 ? -8.752 -4.685 22.702 1.00 92.06 230 GLU A CA 1
ATOM 1783 C C . GLU A 1 230 ? -8.398 -4.155 24.095 1.00 92.06 230 GLU A C 1
ATOM 1785 O O . GLU A 1 230 ? -8.943 -3.141 24.524 1.00 92.06 230 GLU A O 1
ATOM 1790 N N . ALA A 1 231 ? -7.397 -4.751 24.750 1.00 90.75 231 ALA A N 1
ATOM 1791 C CA . ALA A 1 231 ? -6.877 -4.254 26.023 1.00 90.75 231 ALA A CA 1
ATOM 1792 C C . ALA A 1 231 ? -6.303 -2.826 25.927 1.00 90.75 231 ALA A C 1
ATOM 1794 O O . ALA A 1 231 ? -6.381 -2.066 26.889 1.00 90.75 231 ALA A O 1
ATOM 1795 N N . ALA A 1 232 ? -5.746 -2.453 24.770 1.00 89.75 232 ALA A N 1
ATOM 1796 C CA . ALA A 1 232 ? -5.1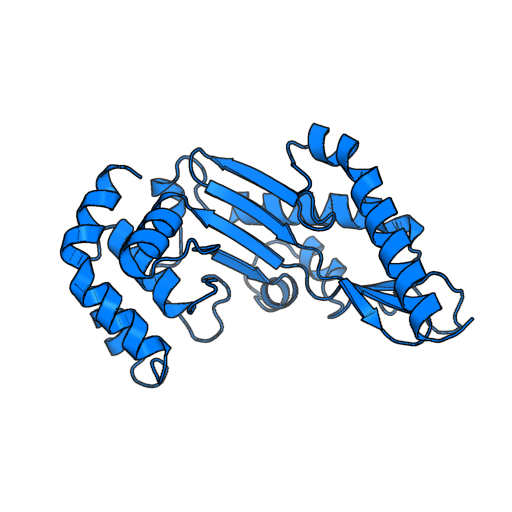65 -1.134 24.520 1.00 89.75 232 ALA A CA 1
ATOM 1797 C C . ALA A 1 232 ? -6.158 -0.118 23.919 1.00 89.75 232 ALA A C 1
ATOM 1799 O O . ALA A 1 232 ? -5.809 1.052 23.759 1.00 89.75 232 ALA A O 1
ATOM 1800 N N . ALA A 1 233 ? -7.388 -0.523 23.580 1.00 85.38 233 ALA A N 1
ATOM 1801 C CA . ALA A 1 233 ? -8.358 0.330 22.892 1.00 85.38 233 ALA A CA 1
ATOM 1802 C C . ALA A 1 233 ? -8.642 1.669 23.613 1.00 85.38 233 ALA A C 1
ATOM 1804 O O . ALA A 1 233 ? -8.691 2.690 22.920 1.00 85.38 233 ALA A O 1
ATOM 1805 N N . PRO A 1 234 ? -8.739 1.735 24.962 1.00 84.25 234 PRO A N 1
ATOM 1806 C CA . PRO A 1 234 ? -8.931 3.003 25.674 1.00 84.25 234 PRO A CA 1
ATOM 1807 C C . PRO A 1 234 ? -7.772 3.997 25.512 1.00 84.25 234 PRO A C 1
ATOM 1809 O O . PRO A 1 234 ? -7.991 5.204 25.544 1.00 84.25 234 PRO A O 1
ATOM 1812 N N . GLU A 1 235 ? -6.543 3.508 25.326 1.00 84.94 235 GLU A N 1
ATOM 1813 C CA . GLU A 1 235 ? -5.344 4.338 25.127 1.00 84.94 235 GLU A CA 1
ATOM 1814 C C . GLU A 1 235 ? -5.152 4.746 23.663 1.00 84.94 235 GLU A C 1
ATOM 1816 O O . GLU A 1 235 ? -4.494 5.743 23.364 1.00 84.94 235 GLU A O 1
ATOM 1821 N N . VAL A 1 236 ? -5.713 3.961 22.743 1.00 83.25 236 VAL A N 1
ATOM 1822 C CA . VAL A 1 236 ? -5.629 4.181 21.298 1.00 83.25 236 VAL A CA 1
ATOM 1823 C C . VAL A 1 236 ? -6.701 5.153 20.814 1.00 83.25 236 VAL A C 1
ATOM 1825 O O . VAL A 1 236 ? -6.413 5.972 19.945 1.00 83.25 236 VAL A O 1
ATOM 1828 N N . ALA A 1 237 ? -7.913 5.097 21.372 1.00 75.12 237 ALA A N 1
ATOM 1829 C CA . ALA A 1 237 ? -9.033 5.938 20.945 1.00 75.12 237 ALA A CA 1
ATOM 1830 C C . ALA A 1 237 ? -8.718 7.453 20.942 1.00 75.12 237 ALA A C 1
ATOM 1832 O O . ALA A 1 237 ? -9.052 8.104 19.957 1.00 75.12 237 ALA A O 1
ATOM 1833 N N . PRO A 1 238 ? -7.993 8.028 21.926 1.00 77.44 238 PRO A N 1
ATOM 1834 C CA . PRO A 1 238 ? -7.619 9.448 21.899 1.00 77.44 238 PRO A CA 1
ATOM 1835 C C . PRO A 1 238 ? -6.657 9.838 20.764 1.00 77.44 238 PRO A C 1
ATOM 1837 O O . PRO A 1 238 ? -6.513 11.017 20.453 1.00 77.44 238 PRO A O 1
ATOM 1840 N N . LEU A 1 239 ? -5.975 8.876 20.130 1.00 72.12 239 LEU A N 1
ATOM 1841 C CA . LEU A 1 239 ? -5.108 9.142 18.975 1.00 72.12 239 LEU A CA 1
ATOM 1842 C C . LEU A 1 239 ? -5.907 9.407 17.689 1.00 72.12 239 LEU A C 1
ATOM 1844 O O . LEU A 1 239 ? -5.320 9.894 16.721 1.00 72.12 239 LEU A O 1
ATOM 1848 N N . ALA A 1 240 ? -7.212 9.111 17.689 1.00 62.22 240 ALA A N 1
ATOM 1849 C CA . ALA A 1 240 ? -8.145 9.418 16.607 1.00 62.22 240 ALA A CA 1
ATOM 1850 C C . ALA A 1 240 ? -8.353 10.929 16.414 1.00 62.22 240 ALA A C 1
ATOM 1852 O O . ALA A 1 240 ? -8.502 11.383 15.285 1.00 62.22 240 ALA A O 1
ATOM 1853 N N . ASP A 1 241 ? -8.303 11.712 17.497 1.00 55.03 241 ASP A N 1
ATOM 1854 C CA . ASP A 1 241 ? -8.560 13.161 17.469 1.00 55.03 241 ASP A CA 1
ATOM 1855 C C . ASP A 1 241 ? -7.381 13.978 16.905 1.00 55.03 241 ASP A C 1
ATOM 1857 O O . ASP A 1 241 ? -7.493 15.181 16.671 1.00 55.03 241 ASP A O 1
ATOM 1861 N N . GLY A 1 242 ? -6.230 13.329 16.693 1.00 51.91 242 GLY A N 1
ATOM 1862 C CA . GLY A 1 242 ? -5.023 13.916 16.107 1.00 51.91 242 GLY A CA 1
ATOM 1863 C C . GLY A 1 242 ? -4.647 13.333 14.741 1.00 51.91 242 GLY A C 1
ATOM 1864 O O . GLY A 1 242 ? -3.458 13.367 14.397 1.00 51.91 242 GLY A O 1
ATOM 1865 N N . ALA A 1 243 ? -5.610 12.733 14.035 1.00 48.47 243 ALA A N 1
ATOM 1866 C CA . ALA A 1 243 ? -5.502 12.176 12.683 1.00 48.47 243 ALA A CA 1
ATOM 1867 C C . ALA A 1 243 ? -6.435 12.913 11.705 1.00 48.47 243 ALA A C 1
ATOM 1869 O O . ALA A 1 243 ? -7.430 13.511 12.171 1.00 48.47 243 ALA A O 1
#

Mean predicted aligned error: 8.37 Å